Protein AF-A0AAU9L3Z2-F1 (afdb_monomer_lite)

Radius of gyration: 19.89 Å; chains: 1; bounding box: 51×33×56 Å

Foldseek 3Di:
DDPDQPQAAKAWEWEAEQFKIKIFIATPVRDTPDIDMDGLCVVPVVQVDDSQWDDPDPQFIWHQPLSVQVRVQVNVVVVVPDPDPCVRHPYYDYYYAPLWDFAFDPPADLVQLVVDCVVDPDDG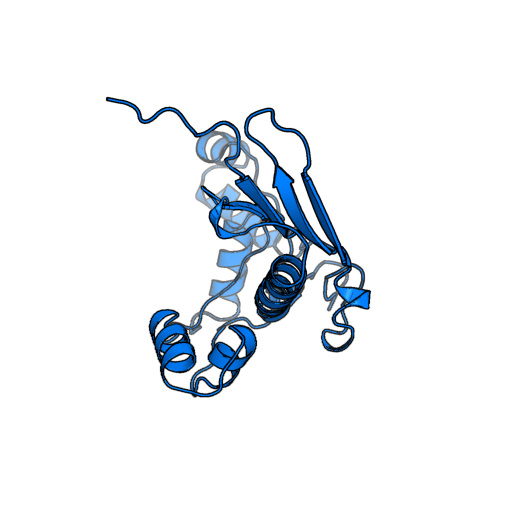SSSSQVPDPDHGGPDRITTHLSHQPLPVLLVVVQVVQVHQVSCCVVPVGGDGCSHNNSSVVVCCVVPVPD

pLDDT: mean 93.11, std 8.59, range [39.16, 98.75]

Organism: NCBI:txid622444

InterPro domains:
  IPR043129 ATPase, nucleotide binding domain [SSF53067] (10-192)

Secondary structure (DSSP, 8-state):
-PPPPPTT-EEEEEEE-SSEEEEEEEETT--EEEEEEEEHHHH-GGG--BTTBEESSSS-EEEEHHHHHHHHHHHHHHHHTSS--GGGEEEEEEEE-SS---EE-TT--HHHHHHHHHHSS--SHHHHHHT-SS-SEEESEEEPTT--TTHHHHHHHHHHHTSHHHHHHHHSS---TT-HHHHHHHHHHH-TT-

Structure (mmCIF, N/CA/C/O backbone):
data_AF-A0AAU9L3Z2-F1
#
_entry.id   AF-A0AAU9L3Z2-F1
#
loop_
_atom_site.group_PDB
_atom_site.id
_atom_site.type_symbol
_atom_site.label_atom_id
_atom_site.label_alt_id
_atom_site.label_comp_id
_atom_site.label_asym_id
_atom_site.label_entity_id
_atom_site.label_seq_id
_atom_site.pdbx_PDB_ins_code
_atom_site.Cartn_x
_atom_site.Cartn_y
_atom_site.Cartn_z
_atom_site.occupancy
_atom_site.B_iso_or_equiv
_atom_site.auth_seq_id
_atom_site.auth_comp_id
_atom_site.auth_asym_id
_atom_site.auth_atom_id
_atom_site.pdbx_PDB_model_num
ATOM 1 N N . MET A 1 1 ? -31.551 -19.613 0.871 1.00 39.16 1 MET A N 1
ATOM 2 C CA . MET A 1 1 ? -32.176 -18.420 1.482 1.00 39.16 1 MET A CA 1
ATOM 3 C C . MET A 1 1 ? -31.103 -17.357 1.643 1.00 39.16 1 MET A C 1
ATOM 5 O O . MET A 1 1 ? -30.156 -17.602 2.378 1.00 39.16 1 MET A O 1
ATOM 9 N N . ALA A 1 2 ? -31.201 -16.230 0.936 1.00 48.00 2 ALA A N 1
ATOM 10 C CA . ALA A 1 2 ? -30.324 -15.089 1.190 1.00 48.00 2 ALA A CA 1
ATOM 11 C C . ALA A 1 2 ? -30.703 -14.492 2.555 1.00 48.00 2 ALA A C 1
ATOM 13 O O . ALA A 1 2 ? -31.866 -14.155 2.772 1.00 48.00 2 ALA A O 1
ATOM 14 N N . ARG A 1 3 ? -29.758 -14.428 3.500 1.00 53.34 3 ARG A N 1
ATOM 15 C CA . ARG A 1 3 ? -29.962 -13.674 4.743 1.00 53.34 3 ARG A CA 1
ATOM 16 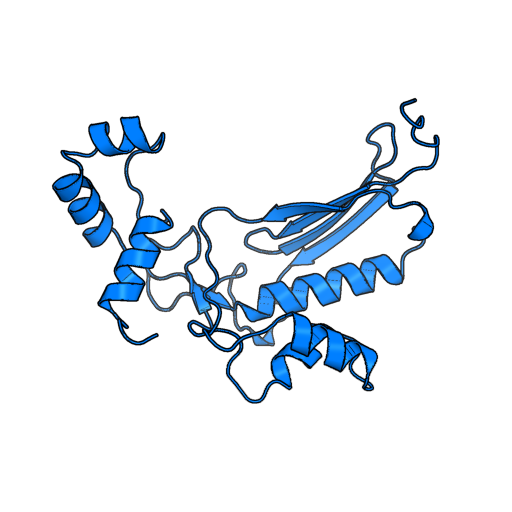C C . ARG A 1 3 ? -30.095 -12.202 4.359 1.00 53.34 3 ARG A C 1
ATOM 18 O O . ARG A 1 3 ? -29.160 -11.647 3.792 1.00 53.34 3 ARG A O 1
ATOM 25 N N . LEU A 1 4 ? -31.247 -11.601 4.651 1.00 63.34 4 LEU A N 1
ATOM 26 C CA . LEU A 1 4 ? -31.422 -10.152 4.577 1.00 63.34 4 LEU A CA 1
ATOM 27 C C . LEU A 1 4 ? -30.384 -9.504 5.502 1.00 63.34 4 LEU A C 1
ATOM 29 O O . LEU A 1 4 ? -30.209 -9.937 6.645 1.00 63.34 4 LEU A O 1
ATOM 33 N N . VAL A 1 5 ? -29.654 -8.522 4.978 1.00 65.62 5 VAL A N 1
ATOM 34 C CA . VAL A 1 5 ? -28.729 -7.711 5.771 1.00 65.62 5 VAL A CA 1
ATOM 35 C C . VAL A 1 5 ? -29.559 -6.982 6.827 1.00 65.62 5 VAL A C 1
ATOM 37 O O . VAL A 1 5 ? -30.601 -6.424 6.504 1.00 65.62 5 VAL A O 1
ATOM 40 N N . GLN A 1 6 ? -29.145 -7.051 8.093 1.00 71.88 6 GLN A N 1
ATOM 41 C CA . GLN A 1 6 ? -29.829 -6.336 9.172 1.00 71.88 6 GLN A CA 1
ATOM 42 C C . GLN A 1 6 ? -29.748 -4.824 8.918 1.00 71.88 6 GLN A C 1
ATOM 44 O O . GLN A 1 6 ? -28.681 -4.345 8.545 1.00 71.88 6 GLN A O 1
ATOM 49 N N . ASP A 1 7 ? -30.820 -4.080 9.199 1.00 78.75 7 ASP A N 1
ATOM 50 C CA . ASP A 1 7 ? -30.910 -2.621 8.977 1.00 78.75 7 ASP A CA 1
ATOM 51 C C . ASP A 1 7 ? -29.822 -1.796 9.695 1.00 78.75 7 ASP A C 1
ATOM 53 O O . ASP A 1 7 ? -29.639 -0.618 9.412 1.00 78.75 7 ASP A O 1
ATOM 57 N N . ASN A 1 8 ? -29.091 -2.392 10.640 1.00 91.25 8 ASN A N 1
ATOM 58 C CA . ASN A 1 8 ? -27.994 -1.757 11.371 1.00 91.25 8 ASN A CA 1
ATOM 59 C C . ASN A 1 8 ? -26.601 -2.285 10.983 1.00 91.25 8 ASN A C 1
ATOM 61 O O . ASN A 1 8 ? -25.642 -2.063 11.727 1.00 91.25 8 ASN A O 1
ATOM 65 N N . ALA A 1 9 ? -26.483 -3.028 9.881 1.00 96.81 9 ALA A N 1
ATOM 66 C CA . ALA A 1 9 ? -25.198 -3.499 9.384 1.00 96.81 9 ALA A CA 1
ATOM 67 C C . ALA A 1 9 ? -24.329 -2.331 8.907 1.00 96.81 9 ALA A C 1
ATOM 69 O O . ALA A 1 9 ? -24.821 -1.379 8.303 1.00 96.81 9 ALA A O 1
ATOM 70 N N . LEU A 1 10 ? -23.027 -2.446 9.161 1.00 98.12 10 LEU A N 1
ATOM 71 C CA . LEU A 1 10 ? -22.024 -1.466 8.770 1.00 98.12 10 LEU A CA 1
ATOM 72 C C . LEU A 1 10 ? -21.009 -2.082 7.805 1.00 98.12 10 LEU A C 1
ATOM 74 O O . LEU A 1 10 ? -20.755 -3.291 7.829 1.00 98.12 10 LEU A O 1
ATOM 78 N N . PHE A 1 11 ? -20.392 -1.239 6.987 1.00 98.19 11 PHE A N 1
ATOM 79 C CA . PHE A 1 11 ? -19.389 -1.631 6.001 1.00 98.19 11 PHE A CA 1
ATOM 80 C C . PHE A 1 11 ? -18.199 -0.682 6.087 1.00 98.19 11 PHE A C 1
ATOM 82 O O . PHE A 1 11 ? -18.380 0.533 6.053 1.00 98.19 11 PHE A O 1
ATOM 89 N N . LEU A 1 12 ? -16.993 -1.236 6.219 1.00 98.75 12 LEU A N 1
ATOM 90 C CA . LEU A 1 12 ? -15.759 -0.458 6.307 1.00 98.75 12 LEU A CA 1
ATOM 91 C C . LEU A 1 12 ? -15.098 -0.368 4.929 1.00 98.75 12 LEU A C 1
ATOM 93 O O . LEU A 1 12 ? -14.748 -1.388 4.334 1.00 98.75 12 LEU A O 1
ATOM 97 N N . GLY A 1 13 ? -14.910 0.857 4.454 1.00 98.50 13 GLY A N 1
ATOM 98 C CA . GLY A 1 13 ? -14.046 1.206 3.336 1.00 98.50 13 GLY A CA 1
ATOM 99 C C . GLY A 1 13 ? -12.718 1.758 3.844 1.00 98.50 13 GLY A C 1
ATOM 100 O O . GLY A 1 13 ? -12.700 2.632 4.707 1.00 98.50 13 GLY A O 1
ATOM 101 N N . LEU A 1 14 ? -11.611 1.258 3.309 1.00 98.62 14 LEU A N 1
ATOM 102 C CA . LEU A 1 14 ? -10.273 1.804 3.530 1.00 98.62 14 LEU A CA 1
ATOM 103 C C . LEU A 1 14 ? -9.768 2.445 2.241 1.00 98.62 14 LEU A C 1
ATOM 105 O O . LEU A 1 14 ? -9.987 1.893 1.168 1.00 98.62 14 LEU A O 1
ATOM 109 N N . ASP A 1 15 ? -9.059 3.561 2.338 1.00 98.31 15 ASP A N 1
ATOM 110 C CA . ASP A 1 15 ? -8.375 4.148 1.187 1.00 98.31 15 ASP A CA 1
ATOM 111 C C . ASP A 1 15 ? -6.923 4.471 1.532 1.00 98.31 15 ASP A C 1
ATOM 113 O O . ASP A 1 15 ? -6.643 5.319 2.383 1.00 98.31 15 ASP A O 1
ATOM 117 N N . CYS A 1 16 ? -5.998 3.764 0.883 1.00 97.75 16 CYS A N 1
ATOM 118 C CA . CYS A 1 16 ? -4.562 3.991 0.993 1.00 97.75 16 CYS A CA 1
ATOM 119 C C . CYS A 1 16 ? -4.084 4.821 -0.203 1.00 97.75 16 CYS A C 1
ATOM 121 O O . CYS A 1 16 ? -3.591 4.299 -1.211 1.00 97.75 16 CYS A O 1
ATOM 123 N N . PHE A 1 17 ? -4.275 6.134 -0.105 1.00 95.12 17 PHE A N 1
ATOM 124 C CA . PHE A 1 17 ? -3.954 7.063 -1.179 1.00 95.12 17 PHE A CA 1
ATOM 125 C C . PHE A 1 17 ? -2.462 7.430 -1.194 1.00 95.12 17 PHE A C 1
ATOM 127 O O . PHE A 1 17 ? -1.660 6.912 -0.423 1.00 95.12 17 PHE A O 1
ATOM 134 N N . THR A 1 18 ? -2.058 8.346 -2.080 1.00 95.31 18 THR A N 1
ATOM 135 C CA . THR A 1 18 ? -0.642 8.754 -2.194 1.00 95.31 18 THR A CA 1
ATOM 136 C C . THR A 1 18 ? -0.125 9.424 -0.917 1.00 95.31 18 THR A C 1
ATOM 138 O O . THR A 1 18 ? 1.023 9.229 -0.543 1.00 95.31 18 THR A O 1
ATOM 141 N N . GLN A 1 19 ? -0.957 10.228 -0.250 1.00 97.69 19 GLN A N 1
ATOM 142 C CA . GLN A 1 19 ? -0.522 11.107 0.844 1.00 97.69 19 GLN A CA 1
ATOM 143 C C . GLN A 1 19 ? -1.170 10.777 2.189 1.00 97.69 19 GLN A C 1
ATOM 145 O O . GLN A 1 19 ? -0.869 11.447 3.176 1.00 97.69 19 GLN A O 1
ATOM 150 N N . SER A 1 20 ? -2.092 9.819 2.232 1.00 98.12 20 SER A N 1
ATOM 151 C CA . SER A 1 20 ? -2.961 9.607 3.385 1.00 98.12 20 SER A CA 1
ATOM 152 C C . SER A 1 20 ? -3.508 8.192 3.453 1.00 98.12 20 SER A C 1
ATOM 154 O O . SER A 1 20 ? -3.633 7.508 2.438 1.00 98.12 20 SER A O 1
ATOM 156 N N . MET A 1 21 ? -3.911 7.810 4.661 1.00 98.62 21 MET A N 1
ATOM 157 C CA . MET A 1 21 ? -4.776 6.664 4.911 1.00 98.62 21 MET A CA 1
ATOM 158 C C . MET A 1 21 ? -6.118 7.173 5.420 1.00 98.62 21 MET A C 1
ATOM 160 O O . MET A 1 21 ? -6.162 8.082 6.254 1.00 98.62 21 MET A O 1
ATOM 164 N N . SER A 1 22 ? -7.207 6.589 4.936 1.00 98.56 22 SER A N 1
ATOM 165 C CA . SER A 1 22 ? -8.560 6.926 5.373 1.00 98.56 22 SER A CA 1
ATOM 166 C C . SER A 1 22 ? -9.381 5.679 5.675 1.00 98.56 22 SER A C 1
ATOM 168 O O . SER A 1 22 ? -9.167 4.616 5.091 1.00 98.56 22 SER A O 1
ATOM 170 N N . ALA A 1 23 ? -10.323 5.823 6.601 1.00 98.62 23 ALA A N 1
ATOM 171 C CA . ALA A 1 23 ? -11.336 4.832 6.920 1.00 98.62 23 ALA A CA 1
ATOM 172 C C . ALA A 1 23 ? -12.713 5.493 6.888 1.00 98.62 23 ALA A C 1
ATOM 174 O O . ALA A 1 23 ? -12.929 6.519 7.533 1.00 98.62 23 ALA A O 1
ATOM 175 N N . LEU A 1 24 ? -13.640 4.870 6.170 1.00 98.19 24 LEU A N 1
ATOM 176 C CA . LEU A 1 24 ? -15.030 5.277 6.051 1.00 98.19 24 LEU A CA 1
ATOM 177 C C . LEU A 1 24 ? -15.915 4.119 6.498 1.00 98.19 24 LEU A C 1
ATOM 179 O O . LEU A 1 24 ? -15.762 3.002 6.011 1.00 98.19 24 LEU A O 1
ATOM 183 N N . VAL A 1 25 ? -16.856 4.370 7.396 1.00 98.56 25 VAL A N 1
ATOM 184 C CA . VAL A 1 25 ? -17.881 3.388 7.751 1.00 98.56 25 VAL A CA 1
ATOM 185 C C . VAL A 1 25 ? -19.212 3.882 7.217 1.00 98.56 25 VAL A C 1
ATOM 187 O O . VAL A 1 25 ? -19.599 5.022 7.481 1.00 98.56 25 VAL A O 1
ATOM 190 N N . VAL A 1 26 ? -19.909 3.019 6.482 1.00 98.06 26 VAL A N 1
ATOM 191 C CA . VAL A 1 26 ? -21.233 3.306 5.921 1.00 98.06 26 VAL A CA 1
ATOM 192 C C . VAL A 1 26 ? -22.276 2.309 6.412 1.00 98.06 26 VAL A C 1
ATOM 194 O O . VAL A 1 26 ? -21.942 1.167 6.734 1.00 98.06 26 VAL A O 1
ATOM 197 N N . ASP A 1 27 ? -23.532 2.740 6.473 1.00 97.00 27 ASP A N 1
ATOM 198 C CA . ASP A 1 27 ? -24.679 1.872 6.749 1.00 97.00 27 ASP A CA 1
ATOM 199 C C . ASP A 1 27 ? -25.227 1.194 5.475 1.00 97.00 27 ASP A C 1
ATOM 201 O O . ASP A 1 27 ? -24.694 1.343 4.371 1.00 97.00 27 ASP A O 1
ATOM 205 N N . THR A 1 28 ? -26.319 0.440 5.610 1.00 95.81 28 THR A N 1
ATOM 206 C CA . THR A 1 28 ? -26.997 -0.242 4.492 1.00 95.81 28 THR A CA 1
ATOM 207 C C . THR A 1 28 ? -27.617 0.697 3.458 1.00 95.81 28 THR A C 1
ATOM 209 O O . THR A 1 28 ? -27.918 0.260 2.349 1.00 95.81 28 THR A O 1
ATOM 212 N N . CYS A 1 29 ? -27.817 1.969 3.804 1.00 94.50 29 CYS A N 1
ATOM 213 C CA . CYS A 1 29 ? -28.320 3.008 2.910 1.00 94.50 29 CYS A CA 1
ATOM 214 C C . CYS A 1 29 ? -27.181 3.761 2.200 1.00 94.50 29 CYS A C 1
ATOM 216 O O . CYS A 1 29 ? -27.454 4.659 1.404 1.00 94.50 29 CYS A O 1
ATOM 218 N N . GLY A 1 30 ? -25.918 3.419 2.486 1.00 94.12 30 GLY A N 1
ATOM 219 C CA . GLY A 1 30 ? -24.740 4.115 1.971 1.00 94.12 30 GLY A CA 1
ATOM 220 C C . GLY A 1 30 ? -24.455 5.444 2.673 1.00 94.12 30 GLY A C 1
ATOM 221 O O . GLY A 1 30 ? -23.674 6.243 2.157 1.00 94.12 30 GLY A O 1
ATOM 222 N N . GLN A 1 31 ? -25.075 5.710 3.828 1.00 96.06 31 GLN A N 1
ATOM 223 C CA . GLN A 1 31 ? -24.798 6.917 4.602 1.00 96.06 31 GLN A CA 1
ATOM 224 C C . GLN A 1 31 ? -23.525 6.738 5.420 1.00 96.06 31 GLN A C 1
ATOM 226 O O . GLN A 1 31 ? -23.322 5.707 6.060 1.00 96.06 31 GLN A O 1
ATOM 231 N N . VAL A 1 32 ? -22.678 7.766 5.421 1.00 97.56 32 VAL A N 1
ATOM 232 C CA . VAL A 1 32 ? -21.453 7.798 6.221 1.00 97.56 32 VAL A CA 1
ATOM 233 C C . VAL A 1 32 ? -21.812 7.939 7.695 1.00 97.56 32 VAL A C 1
ATOM 235 O O . VAL A 1 32 ? -22.394 8.942 8.104 1.00 97.56 32 VAL A O 1
ATOM 238 N N . VAL A 1 33 ? -21.433 6.945 8.496 1.00 97.12 33 VAL A N 1
ATOM 239 C CA . VAL A 1 33 ? -21.617 6.957 9.957 1.00 97.12 33 VAL A CA 1
ATOM 240 C C . VAL A 1 33 ? -20.338 7.335 10.700 1.00 97.12 33 VAL A C 1
ATOM 242 O O . VAL A 1 33 ? -20.393 7.769 11.849 1.00 97.12 33 VAL A O 1
ATOM 245 N N . TYR A 1 34 ? -19.183 7.159 10.058 1.00 98.38 34 TYR A N 1
ATOM 246 C CA . TYR A 1 34 ? -17.882 7.516 10.606 1.00 98.38 34 TYR A CA 1
ATOM 247 C C . TYR A 1 34 ? -16.871 7.727 9.484 1.00 98.38 34 TYR A C 1
ATOM 249 O O . TYR A 1 34 ? -16.862 6.984 8.504 1.00 98.38 34 TYR A O 1
ATOM 257 N N . GLU A 1 35 ? -15.985 8.697 9.672 1.00 98.06 35 GLU A N 1
ATOM 258 C CA . GLU A 1 35 ? -14.851 8.957 8.797 1.00 98.06 35 GLU A CA 1
ATOM 259 C C . GLU A 1 35 ? -13.628 9.314 9.645 1.00 98.06 35 GLU A C 1
ATOM 261 O O . GLU A 1 35 ? -13.726 10.024 10.650 1.00 98.06 35 GLU A O 1
ATOM 266 N N . SER A 1 36 ? -12.462 8.830 9.233 1.00 98.31 36 SER A N 1
ATOM 267 C CA . SER A 1 36 ? -11.179 9.274 9.761 1.00 98.31 36 SER A CA 1
ATOM 268 C C . SER A 1 36 ? -10.129 9.271 8.664 1.00 98.31 36 SER A C 1
ATOM 270 O O . SER A 1 36 ? -10.139 8.412 7.783 1.00 98.31 36 SER A O 1
ATOM 272 N N . SER A 1 37 ? -9.209 10.227 8.725 1.00 98.44 37 SER A N 1
ATOM 273 C CA . SER A 1 37 ? -8.103 10.345 7.785 1.00 98.44 37 SER A CA 1
ATOM 274 C C . SER A 1 37 ? -6.909 11.014 8.451 1.00 98.44 37 SER A C 1
ATOM 276 O O . SER A 1 37 ? -7.069 11.847 9.347 1.00 98.44 37 SER A O 1
ATOM 278 N N . PHE A 1 38 ? -5.707 10.660 8.010 1.00 98.75 38 PHE A N 1
ATOM 279 C CA . PHE A 1 38 ? -4.488 11.381 8.357 1.00 98.75 38 PHE A CA 1
ATOM 280 C C . PHE A 1 38 ? -3.508 11.384 7.187 1.00 98.75 38 PHE A C 1
ATOM 282 O O . PHE A 1 38 ? -3.471 10.456 6.374 1.00 98.75 38 PHE A O 1
ATOM 289 N N . ARG A 1 39 ? -2.676 12.427 7.130 1.00 98.56 39 ARG A N 1
ATOM 290 C CA . ARG A 1 39 ? -1.598 12.553 6.147 1.00 98.56 39 ARG A CA 1
ATOM 291 C C . ARG A 1 39 ? -0.351 11.815 6.624 1.00 98.56 39 ARG A C 1
ATOM 293 O O . ARG A 1 39 ? 0.005 11.903 7.798 1.00 98.56 39 ARG A O 1
ATOM 300 N N . PHE A 1 40 ? 0.328 11.114 5.720 1.00 98.50 40 PHE A N 1
ATOM 301 C CA . PHE A 1 40 ? 1.514 10.319 6.048 1.00 98.50 40 PHE A CA 1
ATOM 302 C C . PHE A 1 40 ? 2.651 11.167 6.611 1.00 98.50 40 PHE A C 1
ATOM 304 O O . PHE A 1 40 ? 3.169 10.834 7.669 1.00 98.50 40 PHE A O 1
ATOM 311 N N . ASP A 1 41 ? 2.980 12.288 5.965 1.00 98.50 41 ASP A N 1
ATOM 312 C CA . ASP A 1 41 ? 4.102 13.141 6.384 1.00 98.50 41 ASP A CA 1
ATOM 313 C C . ASP A 1 41 ? 3.910 13.715 7.800 1.00 98.50 41 ASP A C 1
ATOM 315 O O . ASP A 1 41 ? 4.867 13.881 8.551 1.00 98.50 41 ASP A O 1
ATOM 319 N N . GLU A 1 42 ? 2.662 14.011 8.174 1.00 98.38 42 GLU A N 1
ATOM 320 C CA . GLU A 1 42 ? 2.313 14.534 9.499 1.00 98.38 42 GLU A CA 1
ATOM 321 C C . GLU A 1 42 ? 2.292 13.424 10.548 1.00 98.38 42 GLU A C 1
ATOM 323 O O . GLU A 1 42 ? 2.729 13.617 11.683 1.00 98.38 42 GLU A O 1
ATOM 328 N N . ARG A 1 43 ? 1.760 12.254 10.177 1.00 98.31 43 ARG A N 1
ATOM 329 C CA . ARG A 1 43 ? 1.572 11.137 11.101 1.00 98.31 43 ARG A CA 1
ATOM 330 C C . ARG A 1 43 ? 2.860 10.362 11.359 1.00 98.31 43 ARG A C 1
ATOM 332 O O . ARG A 1 43 ? 3.057 9.887 12.475 1.00 98.31 43 ARG A O 1
ATOM 339 N N . PHE A 1 44 ? 3.705 10.230 10.344 1.00 98.44 44 PHE A N 1
ATOM 340 C CA . PHE A 1 44 ? 4.904 9.401 10.355 1.00 98.44 44 PHE A CA 1
ATOM 341 C C . PHE A 1 44 ? 6.124 10.170 9.821 1.00 98.44 44 PHE A C 1
ATOM 343 O O . PHE A 1 44 ? 6.730 9.771 8.820 1.00 98.44 44 PHE A O 1
ATOM 350 N N . PRO A 1 45 ? 6.531 11.269 10.488 1.00 98.19 45 PRO A N 1
ATOM 351 C CA . PRO A 1 45 ? 7.652 12.089 10.030 1.00 98.19 45 PRO A CA 1
ATOM 352 C C . PRO A 1 45 ? 8.972 11.303 9.950 1.00 98.19 45 PRO A C 1
ATOM 354 O O . PRO A 1 45 ? 9.865 11.677 9.195 1.00 98.19 45 PRO A O 1
ATOM 357 N N . HIS A 1 46 ? 9.098 10.182 10.674 1.00 97.94 46 HIS A N 1
ATOM 358 C CA . HIS A 1 46 ? 10.281 9.315 10.652 1.00 97.94 46 HIS A CA 1
ATOM 359 C C . HIS A 1 46 ? 10.540 8.627 9.309 1.00 97.94 46 HIS A C 1
ATOM 361 O O . HIS A 1 46 ? 11.672 8.210 9.069 1.00 97.94 46 HIS A O 1
ATOM 367 N N . TYR A 1 47 ? 9.544 8.521 8.423 1.00 98.00 47 TYR A N 1
ATOM 368 C CA . TYR A 1 47 ? 9.767 8.013 7.066 1.00 98.00 47 TYR A CA 1
ATOM 369 C C . TYR A 1 47 ? 10.424 9.038 6.134 1.00 98.00 47 TYR A C 1
ATOM 371 O O . TYR A 1 47 ? 10.855 8.656 5.050 1.00 98.00 47 TYR A O 1
ATOM 379 N N . ASN A 1 48 ? 10.542 10.310 6.540 1.00 97.56 48 ASN A N 1
ATOM 380 C CA . ASN A 1 48 ? 11.144 11.391 5.748 1.00 97.56 48 ASN A CA 1
ATOM 381 C C . ASN A 1 48 ? 10.526 11.556 4.344 1.00 97.56 48 ASN A C 1
ATOM 383 O O . ASN A 1 48 ? 11.209 11.933 3.389 1.00 97.56 48 ASN A O 1
ATOM 387 N N . THR A 1 49 ? 9.233 11.262 4.203 1.00 98.06 49 THR A N 1
ATOM 388 C CA . THR A 1 49 ? 8.504 11.447 2.948 1.00 98.06 49 THR A CA 1
ATOM 389 C C . THR A 1 49 ? 8.145 12.910 2.714 1.00 98.06 49 THR A C 1
ATOM 391 O O . THR A 1 49 ? 8.007 13.706 3.643 1.00 98.06 49 THR A O 1
ATOM 394 N N . LYS A 1 50 ? 7.956 13.261 1.439 1.00 97.38 50 LYS A N 1
ATOM 395 C CA . LYS A 1 50 ? 7.320 14.509 1.017 1.00 97.38 50 LYS A CA 1
ATOM 396 C C . LYS A 1 50 ? 6.142 14.177 0.115 1.00 97.38 50 LYS A C 1
ATOM 398 O O . LYS A 1 50 ? 6.319 13.612 -0.964 1.00 97.38 50 LYS A O 1
ATOM 403 N N . ASN A 1 51 ? 4.950 14.567 0.542 1.00 96.69 51 ASN A N 1
ATOM 404 C CA . ASN A 1 51 ? 3.678 14.142 -0.024 1.00 96.69 51 ASN A CA 1
ATOM 405 C C . ASN A 1 51 ? 3.585 12.608 -0.122 1.00 96.69 51 ASN A C 1
ATOM 407 O O . ASN A 1 51 ? 3.202 12.083 -1.166 1.00 96.69 51 ASN A O 1
ATOM 411 N N . GLY A 1 52 ? 3.974 11.899 0.945 1.00 96.69 52 GLY A N 1
ATOM 412 C CA . GLY A 1 52 ? 3.859 10.440 1.049 1.00 96.69 52 GLY A CA 1
ATOM 413 C C . GLY A 1 52 ? 4.837 9.624 0.197 1.00 96.69 52 GLY A C 1
ATOM 414 O O . GLY A 1 52 ? 4.683 8.410 0.099 1.00 96.69 52 GLY A O 1
ATOM 415 N N . ALA A 1 53 ? 5.848 10.254 -0.408 1.00 97.62 53 ALA A N 1
ATOM 416 C CA . ALA A 1 53 ? 6.856 9.560 -1.203 1.00 97.62 53 ALA A CA 1
ATOM 417 C C . ALA A 1 53 ? 8.286 10.039 -0.912 1.00 97.62 53 ALA A C 1
ATOM 419 O O . ALA A 1 53 ? 8.518 11.177 -0.493 1.00 97.62 53 ALA A O 1
ATOM 420 N N . LEU A 1 54 ? 9.241 9.154 -1.177 1.00 97.75 54 LEU A N 1
ATOM 421 C CA . LEU A 1 54 ? 10.671 9.419 -1.257 1.00 97.75 54 LEU A CA 1
ATOM 422 C C . LEU A 1 54 ? 11.042 9.733 -2.708 1.00 97.75 54 LEU A C 1
ATOM 424 O O . LEU A 1 54 ? 10.559 9.077 -3.627 1.00 97.75 54 LEU A O 1
ATOM 428 N N . ARG A 1 55 ? 11.912 10.722 -2.916 1.00 95.56 55 ARG A N 1
ATOM 429 C CA . ARG A 1 55 ? 12.420 11.098 -4.243 1.00 95.56 55 ARG A CA 1
ATOM 430 C C . ARG A 1 55 ? 13.942 11.102 -4.200 1.00 95.56 55 ARG A C 1
ATOM 432 O O . ARG A 1 55 ? 14.524 12.016 -3.618 1.00 95.56 55 ARG A O 1
ATOM 439 N N . SER A 1 56 ? 14.561 10.061 -4.750 1.00 89.94 56 SER A N 1
ATOM 440 C CA . SER A 1 56 ? 16.024 9.947 -4.879 1.00 89.94 56 SER A CA 1
ATOM 441 C C . SER A 1 56 ? 16.547 10.761 -6.062 1.00 89.94 56 SER A C 1
ATOM 443 O O . SER A 1 56 ? 17.625 11.348 -5.982 1.00 89.94 56 SER A O 1
ATOM 445 N N . ALA A 1 57 ? 15.757 10.834 -7.132 1.00 89.75 57 ALA A N 1
ATOM 446 C CA . ALA A 1 57 ? 16.024 11.601 -8.339 1.00 89.75 57 ALA A CA 1
ATOM 447 C C . ALA A 1 57 ? 14.723 12.221 -8.875 1.00 89.75 57 ALA A C 1
ATOM 449 O O . ALA A 1 57 ? 13.646 12.049 -8.304 1.00 89.75 57 ALA A O 1
ATOM 450 N N . GLU A 1 58 ? 14.812 12.963 -9.980 1.00 88.12 58 GLU A N 1
ATOM 451 C CA . GLU A 1 58 ? 13.645 13.600 -10.606 1.00 88.12 58 GLU A CA 1
ATOM 452 C C . GLU A 1 58 ? 12.614 12.573 -11.107 1.00 88.12 58 GLU A C 1
ATOM 454 O O . GLU A 1 58 ? 11.410 12.779 -10.956 1.00 88.12 58 GLU A O 1
ATOM 459 N N . ASN A 1 59 ? 13.089 11.451 -11.651 1.00 92.69 59 ASN A N 1
ATOM 460 C CA . ASN A 1 59 ? 12.282 10.384 -12.242 1.00 92.69 59 ASN A CA 1
ATOM 461 C C . ASN A 1 59 ? 12.112 9.147 -11.345 1.00 92.69 59 ASN A C 1
ATOM 463 O O . ASN A 1 59 ? 11.377 8.242 -11.733 1.00 92.69 59 ASN A O 1
ATOM 467 N N . GLU A 1 60 ? 12.762 9.108 -10.181 1.00 94.50 60 GLU A N 1
ATOM 468 C CA . GLU A 1 60 ? 12.707 7.979 -9.251 1.00 94.50 60 GLU A CA 1
ATOM 469 C C . GLU A 1 60 ? 11.909 8.337 -8.004 1.00 94.50 60 GLU A C 1
ATOM 471 O O . GLU A 1 60 ? 12.287 9.224 -7.225 1.00 94.50 60 GLU A O 1
ATOM 476 N N . VAL A 1 61 ? 10.790 7.642 -7.819 1.00 96.75 61 VAL A N 1
ATOM 477 C CA . VAL A 1 61 ? 9.851 7.919 -6.736 1.00 96.75 61 VAL A CA 1
ATOM 478 C C . VAL A 1 61 ? 9.464 6.617 -6.061 1.00 96.75 61 VAL A C 1
ATOM 480 O O . VAL A 1 61 ? 8.846 5.748 -6.668 1.00 96.75 61 VAL A O 1
ATOM 483 N N . ALA A 1 62 ? 9.780 6.506 -4.775 1.00 97.00 62 ALA A N 1
ATOM 484 C CA . ALA A 1 62 ? 9.547 5.300 -3.995 1.00 97.00 62 ALA A CA 1
ATOM 485 C C . ALA A 1 62 ? 8.684 5.577 -2.760 1.00 97.00 62 ALA A C 1
ATOM 487 O O . ALA A 1 62 ? 8.552 6.715 -2.306 1.00 97.00 62 ALA A O 1
ATOM 488 N N . ILE A 1 63 ? 8.101 4.528 -2.194 1.00 97.31 63 ILE A N 1
ATOM 489 C CA . ILE A 1 63 ? 7.262 4.580 -1.000 1.00 97.31 63 ILE A CA 1
ATOM 490 C C . ILE A 1 63 ? 7.789 3.552 0.000 1.00 97.31 63 ILE A C 1
ATOM 492 O O . ILE A 1 63 ? 7.953 2.386 -0.367 1.00 97.31 63 ILE A O 1
ATOM 496 N N . PRO A 1 64 ? 8.045 3.936 1.262 1.00 98.00 64 PRO A N 1
ATOM 497 C CA . PRO A 1 64 ? 8.438 2.976 2.286 1.00 98.00 64 PRO A CA 1
ATOM 498 C C . PRO A 1 64 ? 7.339 1.931 2.506 1.00 98.00 64 PRO A C 1
ATOM 500 O O . PRO A 1 64 ? 6.244 2.260 2.960 1.00 98.00 64 PRO A O 1
ATOM 503 N N . SER A 1 65 ? 7.629 0.656 2.242 1.00 97.56 65 SER A N 1
ATOM 504 C CA . SER A 1 65 ? 6.647 -0.436 2.333 1.00 97.56 65 SER A CA 1
ATOM 505 C C . SER A 1 65 ? 6.076 -0.584 3.749 1.00 97.56 65 SER A C 1
ATOM 507 O O . SER A 1 65 ? 4.886 -0.843 3.933 1.00 97.56 65 SER A O 1
ATOM 509 N N . PHE A 1 66 ? 6.900 -0.340 4.774 1.00 97.88 66 PHE A N 1
ATOM 510 C CA . PHE A 1 66 ? 6.451 -0.343 6.168 1.00 97.88 66 PHE A CA 1
ATOM 511 C C . PHE A 1 66 ? 5.489 0.799 6.514 1.00 97.88 66 PHE A C 1
ATOM 513 O O . PHE A 1 66 ? 4.684 0.629 7.428 1.00 97.88 66 PHE A O 1
ATOM 520 N N . MET A 1 67 ? 5.504 1.916 5.779 1.00 98.25 67 MET A N 1
ATOM 521 C CA . MET A 1 67 ? 4.560 3.013 6.010 1.00 98.25 67 MET A CA 1
ATOM 522 C C . MET A 1 67 ? 3.123 2.571 5.731 1.00 98.25 67 MET A C 1
ATOM 524 O O . MET A 1 67 ? 2.219 2.962 6.464 1.00 98.25 67 MET A O 1
ATOM 528 N N . PHE A 1 68 ? 2.904 1.698 4.739 1.00 97.50 68 PHE A N 1
ATOM 529 C CA . PHE A 1 68 ? 1.585 1.112 4.492 1.00 97.50 68 PHE A CA 1
ATOM 530 C C . PHE A 1 68 ? 1.103 0.271 5.676 1.00 97.50 68 PHE A C 1
ATOM 532 O O . PHE A 1 68 ? -0.018 0.472 6.144 1.00 97.50 68 PHE A O 1
ATOM 539 N N . VAL A 1 69 ? 1.961 -0.606 6.208 1.00 97.25 69 VAL A N 1
ATOM 540 C CA . VAL A 1 69 ? 1.637 -1.441 7.377 1.00 97.25 69 VAL A CA 1
ATOM 541 C C . VAL A 1 69 ? 1.329 -0.569 8.596 1.00 97.25 69 VAL A C 1
ATOM 543 O O . VAL A 1 69 ? 0.278 -0.720 9.215 1.00 97.25 69 VAL A O 1
ATOM 546 N N . GLU A 1 70 ? 2.204 0.392 8.899 1.00 98.06 70 GLU A N 1
ATOM 547 C CA . GLU A 1 70 ? 2.044 1.286 10.048 1.00 98.06 70 GLU A CA 1
ATOM 548 C C . GLU A 1 70 ? 0.797 2.176 9.912 1.00 98.06 70 GLU A C 1
ATOM 550 O O . GLU A 1 70 ? 0.097 2.432 10.893 1.00 98.06 70 GLU A O 1
ATOM 555 N N . SER A 1 71 ? 0.455 2.598 8.688 1.00 98.25 71 SER A N 1
ATOM 556 C CA . SER A 1 71 ? -0.778 3.343 8.421 1.00 98.25 71 SER A CA 1
ATOM 557 C C . SER A 1 71 ? -2.042 2.524 8.668 1.00 98.25 71 SER A C 1
ATOM 559 O O . SER A 1 71 ? -3.010 3.055 9.219 1.00 98.25 71 SER A O 1
ATOM 561 N N . LEU A 1 72 ? -2.026 1.235 8.315 1.00 97.56 72 LEU A N 1
ATOM 562 C CA . LEU A 1 72 ? -3.144 0.333 8.557 1.00 97.56 72 LEU A CA 1
ATOM 563 C C . LEU A 1 72 ? -3.335 0.088 10.059 1.00 97.56 72 LEU A C 1
ATOM 565 O O . LEU A 1 72 ? -4.453 0.225 10.553 1.00 97.56 72 LEU A O 1
ATOM 569 N N . ASP A 1 73 ? -2.253 -0.184 10.796 1.00 97.19 73 ASP A N 1
ATOM 570 C CA . ASP A 1 73 ? -2.299 -0.301 12.260 1.00 97.19 73 ASP A CA 1
ATOM 571 C C . ASP A 1 73 ? -2.857 0.982 12.900 1.00 97.19 73 ASP A C 1
ATOM 573 O O . ASP A 1 73 ? -3.745 0.936 13.756 1.00 97.19 73 ASP A O 1
ATOM 577 N N . ALA A 1 74 ? -2.384 2.151 12.452 1.00 98.25 74 ALA A N 1
ATOM 578 C CA . ALA A 1 74 ? -2.807 3.434 12.998 1.00 98.25 74 ALA A CA 1
ATOM 579 C C . ALA A 1 74 ? -4.292 3.732 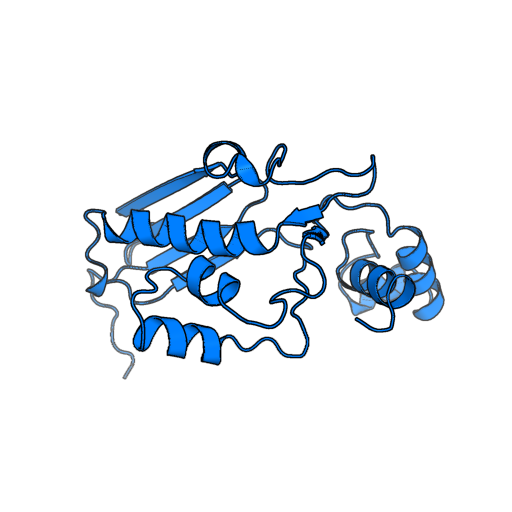12.744 1.00 98.25 74 ALA A C 1
ATOM 581 O O . ALA A 1 74 ? -4.993 4.117 13.683 1.00 98.25 74 ALA A O 1
ATOM 582 N N . ILE A 1 75 ? -4.789 3.558 11.512 1.00 98.50 75 ILE A N 1
ATOM 583 C CA . ILE A 1 75 ? -6.194 3.860 11.196 1.00 98.50 75 ILE A CA 1
ATOM 584 C C . ILE A 1 75 ? -7.146 2.870 11.877 1.00 98.50 75 ILE A C 1
ATOM 586 O O . ILE A 1 75 ? -8.189 3.279 12.388 1.00 98.50 75 ILE A O 1
ATOM 590 N N . MET A 1 76 ? -6.757 1.592 11.982 1.00 97.19 76 MET A N 1
ATOM 591 C CA . MET A 1 76 ? -7.523 0.584 12.720 1.00 97.19 76 MET A CA 1
ATOM 592 C C . MET A 1 76 ? -7.554 0.898 14.216 1.00 97.19 76 MET A C 1
ATOM 594 O O . MET A 1 76 ? -8.608 0.804 14.843 1.00 97.19 76 MET A O 1
ATOM 598 N N . GLY A 1 77 ? -6.434 1.348 14.788 1.00 96.75 77 GLY A N 1
ATOM 599 C CA . GLY A 1 77 ? -6.372 1.792 16.180 1.00 96.75 77 GLY A CA 1
ATOM 600 C C . GLY A 1 77 ? -7.231 3.028 16.466 1.00 96.75 77 GLY A C 1
ATOM 601 O O . GLY A 1 77 ? -7.791 3.145 17.557 1.00 96.75 77 GLY A O 1
ATOM 602 N N . VAL A 1 78 ? -7.362 3.944 15.500 1.00 98.06 78 VAL A N 1
ATOM 603 C CA . VAL A 1 78 ? -8.270 5.099 15.592 1.00 98.06 78 VAL A CA 1
ATOM 604 C C . VAL A 1 78 ? -9.731 4.647 15.519 1.00 98.06 78 VAL A C 1
ATOM 606 O O . VAL A 1 78 ? -10.525 5.028 16.381 1.00 98.06 78 VAL A O 1
ATOM 609 N N . LEU A 1 79 ? -10.071 3.770 14.569 1.00 97.75 79 LEU A N 1
ATOM 610 C CA . LEU A 1 79 ? -11.415 3.205 14.431 1.00 97.75 79 LEU A CA 1
ATOM 611 C C . LEU A 1 79 ? -11.837 2.411 15.681 1.00 97.75 79 LEU A C 1
ATOM 613 O O . LEU A 1 79 ? -12.957 2.577 16.161 1.00 97.75 79 LEU A O 1
ATOM 617 N N . ALA A 1 80 ? -10.940 1.610 16.261 1.00 96.56 80 ALA A N 1
ATOM 618 C CA . ALA A 1 80 ? -11.206 0.821 17.468 1.00 96.56 80 ALA A CA 1
ATOM 619 C C . ALA A 1 80 ? -11.490 1.662 18.721 1.00 96.56 80 ALA A C 1
ATOM 621 O O . ALA A 1 80 ? -12.125 1.178 19.655 1.00 96.56 80 ALA A O 1
ATOM 622 N N . LYS A 1 81 ? -11.036 2.920 18.745 1.00 97.38 81 LYS A N 1
ATOM 623 C CA . LYS A 1 81 ? -11.299 3.883 19.827 1.00 97.38 81 LYS A CA 1
ATOM 624 C C . LYS A 1 81 ? -12.486 4.803 19.531 1.00 97.38 81 LYS A C 1
ATOM 626 O O . LYS A 1 81 ? -12.783 5.687 20.333 1.00 97.38 81 LYS A O 1
ATOM 631 N N . SER A 1 82 ? -13.127 4.642 18.375 1.00 97.19 82 SER A N 1
ATOM 632 C CA . SER A 1 82 ? -14.286 5.440 17.980 1.00 97.19 82 SER A CA 1
ATOM 633 C C . SER A 1 82 ? -15.569 4.967 18.674 1.00 97.19 82 SER A C 1
ATOM 635 O O . SER A 1 82 ? -15.590 3.968 19.389 1.00 97.19 82 SER A O 1
ATOM 637 N N . SER A 1 83 ? -16.669 5.681 18.435 1.00 95.81 83 SER A N 1
ATOM 638 C CA . SER A 1 83 ? -18.009 5.282 18.875 1.00 95.81 83 SER A CA 1
ATOM 639 C C . SER A 1 83 ? -18.652 4.195 18.000 1.00 95.81 83 SER A C 1
ATOM 641 O O . SER A 1 83 ? -19.776 3.779 18.286 1.00 95.81 83 SER A O 1
ATOM 643 N N . VAL A 1 84 ? -17.987 3.746 16.927 1.00 97.31 84 VAL A N 1
ATOM 644 C CA . VAL A 1 84 ? -18.526 2.730 16.017 1.00 97.31 84 VAL A CA 1
ATOM 645 C C . VAL A 1 84 ? -18.565 1.371 16.713 1.00 97.31 84 VAL A C 1
ATOM 647 O O . VAL A 1 84 ? -17.549 0.849 17.164 1.00 97.31 84 VAL A O 1
ATOM 650 N N . ASP A 1 85 ? -19.742 0.750 16.735 1.00 96.69 85 ASP A N 1
ATOM 651 C CA . ASP A 1 85 ? -19.901 -0.638 17.168 1.00 96.69 85 ASP A CA 1
ATOM 652 C C . ASP A 1 85 ? -19.345 -1.591 16.098 1.00 96.69 85 ASP A C 1
ATOM 654 O O . ASP A 1 85 ? -20.028 -1.960 15.138 1.00 96.69 85 ASP A O 1
ATOM 658 N N . LEU A 1 86 ? -18.082 -1.990 16.269 1.00 96.81 86 LEU A N 1
ATOM 659 C CA . LEU A 1 86 ? -17.364 -2.826 15.304 1.00 96.81 86 LEU A CA 1
ATOM 660 C C . LEU A 1 86 ? -18.007 -4.206 15.089 1.00 96.81 86 LEU A C 1
ATOM 662 O O . LEU A 1 86 ? -17.803 -4.807 14.036 1.00 96.81 86 LEU A O 1
ATOM 666 N N . THR A 1 87 ? -18.837 -4.700 16.018 1.00 96.75 87 THR A N 1
ATOM 667 C CA . THR A 1 87 ? -19.546 -5.989 15.857 1.00 96.75 87 THR A CA 1
ATOM 668 C C . THR A 1 87 ? -20.593 -5.957 14.732 1.00 96.75 87 THR A C 1
ATOM 670 O O . THR A 1 87 ? -21.046 -6.995 14.222 1.00 96.75 87 THR A O 1
ATOM 673 N N . LYS A 1 88 ? -20.970 -4.747 14.301 1.00 97.06 88 LYS A N 1
ATOM 674 C CA . LYS A 1 88 ? -21.893 -4.512 13.190 1.00 97.06 88 LYS A CA 1
ATOM 675 C C . LYS A 1 88 ? -21.208 -4.458 11.832 1.00 97.06 88 LYS A C 1
ATOM 677 O O . LYS A 1 88 ? -21.921 -4.570 10.837 1.00 97.06 88 LYS A O 1
ATOM 682 N N . ILE A 1 89 ? -19.877 -4.354 11.764 1.00 97.81 89 ILE A N 1
ATOM 683 C CA . ILE A 1 89 ? -19.144 -4.382 10.492 1.00 97.81 89 ILE A CA 1
ATOM 684 C C . ILE A 1 89 ? -19.286 -5.775 9.867 1.00 97.81 89 ILE A C 1
ATOM 686 O O . ILE A 1 89 ? -18.866 -6.775 10.449 1.00 97.81 89 ILE A O 1
ATOM 690 N N . LYS A 1 90 ? -19.920 -5.856 8.691 1.00 97.69 90 LYS A N 1
ATOM 691 C CA . LYS A 1 90 ? -20.183 -7.124 7.983 1.00 97.69 90 LYS A CA 1
ATOM 692 C C . LYS A 1 90 ? -19.205 -7.404 6.853 1.00 97.69 90 LYS A C 1
ATOM 694 O O . LYS A 1 90 ? -19.016 -8.566 6.505 1.00 97.69 90 LYS A O 1
ATOM 699 N N . SER A 1 91 ? -18.565 -6.374 6.311 1.00 97.25 91 SER A N 1
ATOM 700 C CA . SER A 1 91 ? -17.450 -6.539 5.385 1.00 97.25 91 SER A CA 1
ATOM 701 C C . SER A 1 91 ? -16.486 -5.365 5.456 1.00 97.25 91 SER A C 1
ATOM 703 O O . SER A 1 91 ? -16.846 -4.259 5.867 1.00 97.25 91 SER A O 1
ATOM 705 N N . ILE A 1 92 ? -15.266 -5.635 5.005 1.00 98.25 92 ILE A N 1
ATOM 706 C CA . ILE A 1 92 ? -14.200 -4.659 4.832 1.00 98.25 92 ILE A CA 1
ATOM 707 C C . ILE A 1 92 ? -13.778 -4.730 3.367 1.00 98.25 92 ILE A C 1
ATOM 709 O O . ILE A 1 92 ? -13.589 -5.823 2.832 1.00 98.25 92 ILE A O 1
ATOM 713 N N . SER A 1 93 ? -13.656 -3.579 2.724 1.00 98.06 93 SER A N 1
ATOM 714 C CA . SER A 1 93 ? -13.064 -3.436 1.397 1.00 98.06 93 SER A CA 1
ATOM 715 C C . SER A 1 93 ? -12.204 -2.179 1.381 1.00 98.06 93 SER A C 1
ATOM 717 O O . SER A 1 93 ? -12.218 -1.394 2.330 1.00 98.06 93 SER A O 1
ATOM 719 N N . GLY A 1 94 ? -11.459 -1.961 0.309 1.00 96.75 94 GLY A N 1
ATOM 720 C CA . GLY A 1 94 ? -10.736 -0.717 0.159 1.00 96.75 94 GLY A CA 1
ATOM 721 C C . GLY A 1 94 ? -10.175 -0.482 -1.226 1.00 96.75 94 GLY A C 1
ATOM 722 O O . GLY A 1 94 ? -10.219 -1.350 -2.100 1.00 96.75 94 GLY A O 1
ATOM 723 N N . SER A 1 95 ? -9.639 0.716 -1.385 1.00 97.25 95 SER A N 1
ATOM 724 C CA . SER A 1 95 ? -8.816 1.143 -2.501 1.00 97.25 95 SER A CA 1
ATOM 725 C C . SER A 1 95 ? -7.400 1.432 -2.023 1.00 97.25 95 SER A C 1
ATOM 727 O O . SER A 1 95 ? -7.127 1.668 -0.844 1.00 97.25 95 SER A O 1
ATOM 729 N N . ALA A 1 96 ? -6.477 1.395 -2.969 1.00 95.88 96 ALA A N 1
ATOM 730 C CA . ALA A 1 96 ? -5.132 1.888 -2.783 1.00 95.88 96 ALA A CA 1
ATOM 731 C C . ALA A 1 96 ? -4.698 2.588 -4.066 1.00 95.88 96 ALA A C 1
ATOM 733 O O . ALA A 1 96 ? -5.261 2.350 -5.141 1.00 95.88 96 ALA A O 1
ATOM 734 N N . GLN A 1 97 ? -3.678 3.431 -3.956 1.00 93.25 97 GLN A N 1
ATOM 735 C CA . GLN A 1 97 ? -2.991 3.979 -5.116 1.00 93.25 97 GLN A CA 1
ATOM 736 C C . GLN A 1 97 ? -2.619 2.860 -6.104 1.00 93.25 97 GLN A C 1
ATOM 738 O O . GLN A 1 97 ? -2.027 1.843 -5.739 1.00 93.25 97 GLN A O 1
ATOM 743 N N . GLN A 1 98 ? -3.006 3.042 -7.364 1.00 92.94 98 GLN A N 1
ATOM 744 C CA . GLN A 1 98 ? -2.674 2.104 -8.433 1.00 92.94 98 GLN A CA 1
ATOM 745 C C . GLN A 1 98 ? -1.174 2.161 -8.723 1.00 92.94 98 GLN A C 1
ATOM 747 O O . GLN A 1 98 ? -0.523 3.124 -8.345 1.00 92.94 98 GLN A O 1
ATOM 752 N N . HIS A 1 99 ? -0.637 1.163 -9.426 1.00 92.31 99 HIS A N 1
ATOM 753 C CA . HIS A 1 99 ? 0.732 1.156 -9.969 1.00 92.31 99 HIS A CA 1
ATOM 754 C C . HIS A 1 99 ? 1.896 1.130 -8.965 1.00 92.31 99 HIS A C 1
ATOM 756 O O . HIS A 1 99 ? 2.970 0.653 -9.316 1.00 92.31 99 HIS A O 1
ATOM 762 N N . SER A 1 100 ? 1.683 1.504 -7.707 1.00 93.69 100 SER A N 1
ATOM 763 C CA . SER A 1 100 ? 2.652 1.251 -6.643 1.00 93.69 100 SER A CA 1
ATOM 764 C C . SER A 1 100 ? 2.738 -0.250 -6.338 1.00 93.69 100 SER A C 1
ATOM 766 O O . SER A 1 100 ? 1.728 -0.960 -6.370 1.00 93.69 100 SER A O 1
ATOM 768 N N . SER A 1 101 ? 3.938 -0.751 -6.046 1.00 94.62 101 SER A N 1
ATOM 769 C CA . SER A 1 101 ? 4.164 -2.180 -5.784 1.00 94.62 101 SER A CA 1
ATOM 770 C C . SER A 1 101 ? 5.025 -2.419 -4.545 1.00 94.62 101 SER A C 1
ATOM 772 O O . SER A 1 101 ? 5.816 -1.573 -4.139 1.00 94.62 101 SER A O 1
ATOM 774 N N . VAL A 1 102 ? 4.834 -3.582 -3.920 1.00 95.81 102 VAL A N 1
ATOM 775 C CA . VAL A 1 102 ? 5.544 -4.025 -2.714 1.00 95.81 102 VAL A CA 1
ATOM 776 C C . VAL A 1 102 ? 6.190 -5.371 -3.012 1.00 95.81 102 VAL A C 1
ATOM 778 O O . VAL A 1 102 ? 5.540 -6.254 -3.571 1.00 95.81 102 VAL A O 1
ATOM 781 N N . TYR A 1 103 ? 7.451 -5.533 -2.613 1.00 95.44 103 TYR A N 1
ATOM 782 C CA . TYR A 1 103 ? 8.229 -6.742 -2.873 1.00 95.44 103 TYR A CA 1
ATOM 783 C C . TYR A 1 103 ? 8.541 -7.448 -1.557 1.00 95.44 103 TYR A C 1
ATOM 785 O O . TYR A 1 103 ? 9.325 -6.970 -0.734 1.00 95.44 103 TYR A O 1
ATOM 793 N N . TRP A 1 104 ? 7.880 -8.581 -1.352 1.00 95.50 104 TRP A N 1
ATOM 794 C CA . TRP A 1 104 ? 8.050 -9.428 -0.178 1.00 95.50 104 TRP A CA 1
ATOM 795 C C . TRP A 1 104 ? 9.331 -10.241 -0.283 1.00 95.50 104 TRP A C 1
ATOM 797 O O . TRP A 1 104 ? 9.638 -10.778 -1.346 1.00 95.50 104 TRP A O 1
ATOM 807 N N . SER A 1 105 ? 10.042 -10.389 0.831 1.00 94.50 105 SER A N 1
ATOM 808 C CA . SER A 1 105 ? 11.137 -11.354 0.889 1.00 94.50 105 SER A CA 1
ATOM 809 C C . SER A 1 105 ? 10.609 -12.769 0.690 1.00 94.50 105 SER A C 1
ATOM 811 O O . SER A 1 105 ? 9.541 -13.121 1.195 1.00 94.50 105 SER A O 1
ATOM 813 N N . LYS A 1 106 ? 11.393 -13.613 0.019 1.00 92.12 106 LYS A N 1
ATOM 814 C CA . LYS A 1 106 ? 11.054 -15.020 -0.237 1.00 92.12 106 LYS A CA 1
ATOM 815 C C . LYS A 1 106 ? 10.686 -15.803 1.030 1.00 92.12 106 LYS A C 1
ATOM 817 O O . LYS A 1 106 ? 9.784 -16.635 0.993 1.00 92.12 106 LYS A O 1
ATOM 822 N N . ASP A 1 107 ? 11.367 -15.516 2.137 1.00 91.56 107 ASP A N 1
ATOM 823 C CA . ASP A 1 107 ? 11.186 -16.214 3.414 1.00 91.56 107 ASP A CA 1
ATOM 824 C C . ASP A 1 107 ? 10.174 -15.529 4.352 1.00 91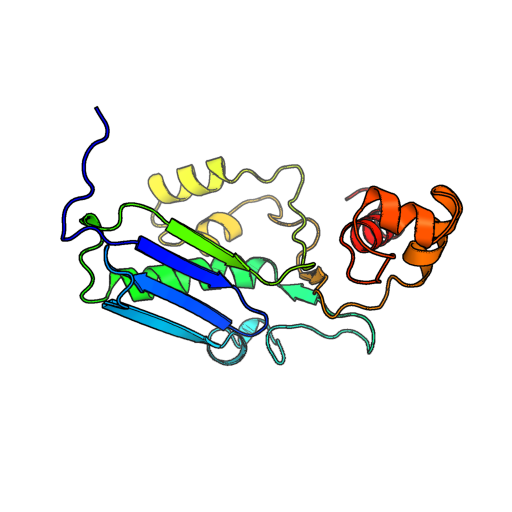.56 107 ASP A C 1
ATOM 826 O O . ASP A 1 107 ? 9.933 -16.002 5.472 1.00 91.56 107 ASP A O 1
ATOM 830 N N . PHE A 1 108 ? 9.544 -14.433 3.905 1.00 93.56 108 PHE A N 1
ATOM 831 C CA . PHE A 1 108 ? 8.507 -13.753 4.672 1.00 93.56 108 PHE A CA 1
ATOM 832 C C . PHE A 1 108 ? 7.257 -14.631 4.805 1.00 93.56 108 PHE A C 1
ATOM 834 O O . PHE A 1 108 ? 6.750 -15.211 3.845 1.00 93.56 108 PHE A O 1
ATOM 841 N N . SER A 1 109 ? 6.706 -14.684 6.018 1.00 92.69 109 SER A N 1
ATOM 842 C CA . SER A 1 109 ? 5.448 -15.366 6.297 1.00 92.69 109 SER A CA 1
ATOM 843 C C . SER A 1 109 ? 4.557 -14.498 7.171 1.00 92.69 109 SER A C 1
ATOM 845 O O . SER A 1 109 ? 4.821 -14.302 8.359 1.00 92.69 109 SER A O 1
ATOM 847 N N . LEU A 1 110 ? 3.440 -14.046 6.599 1.00 91.69 110 LEU A N 1
ATOM 848 C CA . LEU A 1 110 ? 2.413 -13.326 7.350 1.00 91.69 110 LEU A CA 1
ATOM 849 C C . LEU A 1 110 ? 1.844 -14.182 8.494 1.00 91.69 110 LEU A C 1
ATOM 851 O O . LEU A 1 110 ? 1.525 -13.662 9.558 1.00 91.69 110 LEU A O 1
ATOM 855 N N . ARG A 1 111 ? 1.779 -15.509 8.313 1.00 91.62 111 ARG A N 1
ATOM 856 C CA . ARG A 1 111 ? 1.311 -16.427 9.356 1.00 91.62 111 ARG A CA 1
ATOM 857 C C . ARG A 1 111 ? 2.196 -16.376 10.603 1.00 91.62 111 ARG A C 1
ATOM 859 O O . ARG A 1 111 ? 1.657 -16.257 11.695 1.00 91.62 111 ARG A O 1
ATOM 866 N N . ARG A 1 112 ? 3.526 -16.377 10.437 1.00 89.19 112 ARG A N 1
ATOM 867 C CA . ARG A 1 112 ? 4.470 -16.235 11.563 1.00 89.19 112 ARG A CA 1
ATOM 868 C C . ARG A 1 112 ? 4.280 -14.914 12.308 1.00 89.19 112 ARG A C 1
ATOM 870 O O . ARG A 1 112 ? 4.433 -14.875 13.523 1.00 89.19 112 ARG A O 1
ATOM 877 N N . CYS A 1 113 ? 3.924 -13.846 11.593 1.00 90.94 113 CYS A N 1
ATOM 878 C CA . CYS A 1 113 ? 3.614 -12.562 12.216 1.00 90.94 113 CYS A CA 1
ATOM 879 C C . CYS A 1 113 ? 2.331 -12.649 13.054 1.00 90.94 113 CYS A C 1
ATOM 881 O O . CYS A 1 113 ? 2.325 -12.181 14.186 1.00 90.94 113 CYS A O 1
ATOM 883 N N . PHE A 1 114 ? 1.272 -13.294 12.550 1.00 89.00 114 PHE A N 1
ATOM 884 C CA . PHE A 1 114 ? 0.044 -13.503 13.326 1.00 89.00 114 PHE A CA 1
ATOM 885 C C . PHE A 1 114 ? 0.255 -14.382 14.557 1.00 89.00 114 PHE A C 1
ATOM 887 O O . PHE A 1 114 ? -0.234 -14.029 15.626 1.00 89.00 114 PHE A O 1
ATOM 894 N N . ASP A 1 115 ? 1.002 -15.481 14.429 1.00 86.56 115 ASP A N 1
ATOM 895 C CA . ASP A 1 115 ? 1.317 -16.346 15.571 1.00 86.56 115 ASP A CA 1
ATOM 896 C C . ASP A 1 115 ? 2.079 -15.543 16.649 1.00 86.56 115 ASP A C 1
ATOM 898 O O . ASP A 1 115 ? 1.736 -15.597 17.826 1.00 86.56 115 ASP A O 1
ATOM 902 N N . ALA A 1 116 ? 3.018 -14.674 16.249 1.00 82.12 116 ALA A N 1
ATOM 903 C CA . ALA A 1 116 ? 3.723 -13.789 17.179 1.00 82.12 116 ALA A CA 1
ATOM 904 C C . ALA A 1 116 ? 2.808 -12.764 17.880 1.00 82.12 116 ALA A C 1
ATOM 906 O O . ALA A 1 116 ? 3.042 -12.456 19.046 1.00 82.12 116 ALA A O 1
ATOM 907 N N . VAL A 1 117 ? 1.781 -12.233 17.206 1.00 82.94 117 VAL A N 1
ATOM 908 C CA . VAL A 1 117 ? 0.793 -11.324 17.829 1.00 82.94 117 VAL A CA 1
ATOM 909 C C . VAL A 1 117 ? -0.070 -12.059 18.858 1.00 82.94 117 VAL A C 1
ATOM 911 O O . VAL A 1 117 ? -0.455 -11.475 19.863 1.00 82.94 117 VAL A O 1
ATOM 914 N N . ILE A 1 118 ? -0.379 -13.335 18.621 1.00 81.06 118 ILE A N 1
ATOM 915 C CA . ILE A 1 118 ? -1.213 -14.140 19.524 1.00 81.06 118 ILE A CA 1
ATOM 916 C C . ILE A 1 118 ? -0.416 -14.599 20.755 1.00 81.06 118 ILE A C 1
ATOM 918 O O . ILE A 1 118 ? -0.946 -14.586 21.866 1.00 81.06 118 ILE A O 1
ATOM 922 N N . ASP A 1 119 ? 0.850 -14.973 20.562 1.00 76.75 119 ASP A N 1
ATOM 923 C CA . ASP A 1 119 ? 1.676 -15.628 21.584 1.00 76.75 119 ASP A CA 1
ATOM 924 C C . ASP A 1 119 ? 2.570 -14.661 22.393 1.00 76.75 119 ASP A C 1
ATOM 926 O O . ASP A 1 119 ? 3.342 -15.102 23.248 1.00 76.75 119 ASP A O 1
ATOM 930 N N . SER A 1 120 ? 2.519 -13.345 22.141 1.00 76.94 120 SER A N 1
ATOM 931 C CA . SER A 1 120 ? 3.386 -12.362 22.816 1.00 76.94 120 SER A CA 1
ATOM 932 C C . SER A 1 120 ? 2.711 -11.011 23.072 1.00 76.94 120 SER A C 1
ATOM 934 O O . SER A 1 120 ? 1.651 -10.728 22.531 1.00 76.94 120 SER A O 1
ATOM 936 N N . ASP A 1 121 ? 3.367 -10.128 23.838 1.00 80.25 121 ASP A N 1
ATOM 937 C CA . ASP A 1 121 ? 2.915 -8.746 24.112 1.00 80.25 121 ASP A CA 1
ATOM 938 C C . ASP A 1 121 ? 2.972 -7.806 22.880 1.00 80.25 121 ASP A C 1
ATOM 940 O O . ASP A 1 121 ? 3.033 -6.583 23.013 1.00 80.25 121 ASP A O 1
ATOM 944 N N . VAL A 1 122 ? 3.024 -8.347 21.660 1.00 81.19 122 VAL A N 1
ATOM 945 C CA . VAL A 1 122 ? 2.983 -7.558 20.424 1.00 81.19 122 VAL A CA 1
ATOM 946 C C . VAL A 1 122 ? 1.553 -7.112 20.164 1.00 81.19 122 VAL A C 1
ATOM 948 O O . VAL A 1 122 ? 0.644 -7.931 20.084 1.00 81.19 122 VAL A O 1
ATOM 951 N N . THR A 1 123 ? 1.359 -5.807 19.978 1.00 84.06 123 THR A N 1
ATOM 952 C CA . THR A 1 123 ? 0.008 -5.231 19.856 1.00 84.06 123 THR A CA 1
ATOM 953 C C . THR A 1 123 ? -0.324 -4.740 18.451 1.00 84.06 123 THR A C 1
ATOM 955 O O . THR A 1 123 ? -1.486 -4.461 18.159 1.00 84.06 123 THR A O 1
ATOM 958 N N . THR A 1 124 ? 0.676 -4.649 17.569 1.00 91.94 124 THR A N 1
ATOM 959 C CA . THR A 1 124 ? 0.533 -4.126 16.203 1.00 91.94 124 THR A CA 1
ATOM 960 C C . THR A 1 124 ? 1.226 -5.020 15.178 1.00 91.94 124 THR A C 1
ATOM 962 O O . THR A 1 124 ? 2.191 -5.728 15.492 1.00 91.94 124 THR A O 1
ATOM 965 N N . MET A 1 125 ? 0.758 -4.992 13.928 1.00 93.38 125 MET A N 1
ATOM 966 C CA . MET A 1 125 ? 1.365 -5.785 12.860 1.00 93.38 125 MET A CA 1
ATOM 967 C C . MET A 1 125 ? 2.766 -5.278 12.510 1.00 93.38 125 MET A C 1
ATOM 969 O O . MET A 1 125 ? 3.670 -6.078 12.267 1.00 93.38 125 MET A O 1
ATOM 973 N N . ILE A 1 126 ? 2.988 -3.963 12.555 1.00 94.88 126 ILE A N 1
ATOM 974 C CA . ILE A 1 126 ? 4.297 -3.357 12.311 1.00 94.88 126 ILE A CA 1
ATOM 975 C C . ILE A 1 126 ? 5.354 -3.867 13.299 1.00 94.88 126 ILE A C 1
ATOM 977 O O . ILE A 1 126 ? 6.474 -4.178 12.892 1.00 94.88 126 ILE A O 1
ATOM 981 N N . GLU A 1 127 ? 5.008 -4.016 14.580 1.00 93.44 127 GLU A N 1
ATOM 982 C CA . GLU A 1 127 ? 5.888 -4.607 15.593 1.00 93.44 127 GLU A CA 1
ATOM 983 C C . GLU A 1 127 ? 6.146 -6.093 15.317 1.00 93.44 127 GLU A C 1
ATOM 985 O O . GLU A 1 127 ? 7.295 -6.533 15.375 1.00 93.44 127 GLU A O 1
ATOM 990 N N . ALA A 1 128 ? 5.103 -6.860 14.974 1.00 93.62 128 ALA A N 1
ATOM 991 C CA . ALA A 1 128 ? 5.219 -8.287 14.659 1.00 93.62 128 ALA A CA 1
ATOM 992 C C . ALA A 1 128 ? 6.161 -8.544 13.475 1.00 93.62 128 ALA A C 1
ATOM 994 O O . ALA A 1 128 ? 6.991 -9.457 13.507 1.00 93.62 128 ALA A O 1
ATOM 995 N N . MET A 1 129 ? 6.045 -7.706 12.445 1.00 95.06 129 MET A N 1
ATOM 996 C CA . MET A 1 129 ? 6.866 -7.763 11.243 1.00 95.06 129 MET A CA 1
ATOM 997 C C . MET A 1 129 ? 8.306 -7.317 11.523 1.00 95.06 129 MET A C 1
ATOM 999 O O . MET A 1 129 ? 9.241 -7.980 11.086 1.00 95.06 129 MET A O 1
ATOM 1003 N N . LYS A 1 130 ? 8.516 -6.248 12.306 1.00 92.38 130 LYS A N 1
ATOM 1004 C CA . LYS A 1 130 ? 9.864 -5.768 12.672 1.00 92.38 130 LYS A CA 1
ATOM 1005 C C . LYS A 1 130 ? 10.628 -6.710 13.610 1.00 92.38 130 LYS A C 1
ATOM 1007 O O . LYS A 1 130 ? 11.849 -6.617 13.677 1.00 92.38 130 LYS A O 1
ATOM 1012 N N . LYS A 1 131 ? 9.940 -7.599 14.334 1.00 90.94 131 LYS A N 1
ATOM 1013 C CA . LYS A 1 131 ? 10.562 -8.625 15.194 1.00 90.94 131 LYS A CA 1
ATOM 1014 C C . LYS A 1 131 ? 11.008 -9.883 14.440 1.00 90.94 131 LYS A C 1
ATOM 1016 O O . LYS A 1 131 ? 11.648 -10.741 15.048 1.00 90.94 131 LYS A O 1
ATOM 1021 N N . GLN A 1 132 ? 10.662 -10.029 13.159 1.00 88.75 132 GLN A N 1
ATOM 1022 C CA . GLN A 1 132 ? 11.140 -11.160 12.363 1.00 88.75 132 GLN A CA 1
ATOM 1023 C C . GLN A 1 132 ? 12.668 -11.092 12.220 1.00 88.75 132 GLN A C 1
ATOM 1025 O O . GLN A 1 132 ? 13.240 -10.012 12.105 1.00 88.75 132 GLN A O 1
ATOM 1030 N N . GLN A 1 133 ? 13.327 -12.254 12.253 1.00 88.38 133 GLN A N 1
ATOM 1031 C CA . GLN A 1 133 ? 14.784 -12.338 12.083 1.00 88.38 133 GLN A CA 1
ATOM 1032 C C . GLN A 1 133 ? 15.200 -12.030 10.643 1.00 88.38 133 GLN A C 1
ATOM 1034 O O . GLN A 1 133 ? 16.219 -11.384 10.417 1.00 88.38 133 GLN A O 1
ATOM 1039 N N . GLU A 1 134 ? 14.383 -12.469 9.686 1.00 89.62 134 GLU A N 1
ATOM 1040 C CA . GLU A 1 134 ? 14.598 -12.220 8.267 1.00 89.62 134 GLU A CA 1
ATOM 1041 C C . GLU A 1 134 ? 13.959 -10.893 7.834 1.00 89.62 134 GLU A C 1
ATOM 1043 O O . GLU A 1 134 ? 12.906 -10.512 8.367 1.00 89.62 134 GLU A O 1
ATOM 1048 N N . PRO A 1 135 ? 14.529 -10.199 6.831 1.00 92.44 135 PRO A N 1
ATOM 1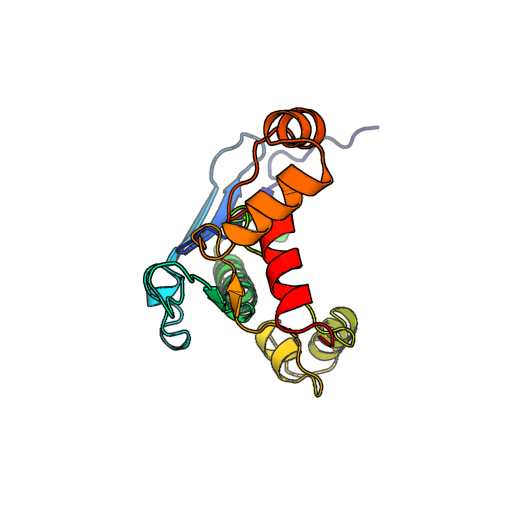049 C CA . PRO A 1 135 ? 13.903 -9.021 6.244 1.00 92.44 135 PRO A CA 1
ATOM 1050 C C . PRO A 1 135 ? 12.489 -9.333 5.746 1.00 92.44 135 PRO A C 1
ATOM 1052 O O . PRO A 1 135 ? 12.262 -10.335 5.075 1.00 92.44 135 PRO A O 1
ATOM 1055 N N . VAL A 1 136 ? 11.534 -8.444 6.016 1.00 95.69 136 VAL A N 1
ATOM 1056 C CA . VAL A 1 136 ? 10.133 -8.591 5.572 1.00 95.69 136 VAL A CA 1
ATOM 1057 C C . VAL A 1 136 ? 9.975 -8.299 4.079 1.00 95.69 136 VAL A C 1
ATOM 1059 O O . VAL A 1 136 ? 9.241 -8.991 3.372 1.00 95.69 136 VAL A O 1
ATOM 1062 N N . PHE A 1 137 ? 10.675 -7.271 3.606 1.00 95.69 137 PHE A N 1
ATOM 1063 C CA . PHE A 1 137 ? 10.660 -6.824 2.220 1.00 95.69 137 PHE A CA 1
ATOM 1064 C C . PHE A 1 137 ? 12.058 -6.970 1.628 1.00 95.69 137 PHE A C 1
ATOM 1066 O O . PHE A 1 137 ? 13.021 -6.501 2.239 1.00 95.69 137 PHE A O 1
ATOM 1073 N N . CYS A 1 138 ? 12.163 -7.549 0.430 1.00 94.25 138 CYS A N 1
ATOM 1074 C CA . CYS A 1 138 ? 13.419 -7.546 -0.322 1.00 94.25 138 CYS A CA 1
ATOM 1075 C C . CYS A 1 138 ? 13.677 -6.184 -0.984 1.00 94.25 138 CYS A C 1
ATOM 1077 O O . CYS A 1 138 ? 14.826 -5.822 -1.220 1.00 94.25 138 CYS A O 1
ATOM 1079 N N . LEU A 1 139 ? 12.622 -5.382 -1.183 1.00 94.31 139 LEU A N 1
ATOM 1080 C CA . LEU A 1 139 ? 12.718 -3.964 -1.520 1.00 94.31 139 LEU A CA 1
ATOM 1081 C C . LEU A 1 139 ? 12.002 -3.121 -0.447 1.00 94.31 139 LEU A C 1
ATOM 1083 O O . LEU A 1 139 ? 10.770 -3.013 -0.464 1.00 94.31 139 LEU A O 1
ATOM 1087 N N . PRO A 1 140 ? 12.744 -2.512 0.501 1.00 94.88 140 PRO A N 1
ATOM 1088 C CA . PRO A 1 140 ? 12.146 -1.733 1.587 1.00 94.88 140 PRO A CA 1
ATOM 1089 C C . PRO A 1 140 ? 11.327 -0.526 1.112 1.00 94.88 140 PRO A C 1
ATOM 1091 O O . PRO A 1 140 ? 10.325 -0.190 1.743 1.00 94.88 140 PRO A O 1
ATOM 1094 N N . ASN A 1 141 ? 11.738 0.098 0.004 1.00 96.19 141 ASN A N 1
ATOM 1095 C CA . ASN A 1 141 ? 11.061 1.234 -0.617 1.00 96.19 141 ASN A CA 1
ATOM 1096 C C . ASN A 1 141 ? 10.602 0.832 -2.026 1.00 96.19 141 ASN A C 1
ATOM 1098 O O . ASN A 1 141 ? 11.410 0.824 -2.952 1.00 96.19 141 ASN A O 1
ATOM 1102 N N . GLY A 1 142 ? 9.330 0.462 -2.172 1.00 95.06 142 GLY A N 1
ATOM 1103 C CA . GLY A 1 142 ? 8.756 0.061 -3.459 1.00 95.06 142 GLY A CA 1
ATOM 1104 C C . GLY A 1 142 ? 8.498 1.254 -4.387 1.00 95.06 142 GLY A C 1
ATOM 1105 O O . GLY A 1 142 ? 8.384 2.378 -3.898 1.00 95.06 142 GLY A O 1
ATOM 1106 N N . PRO A 1 143 ? 8.393 1.052 -5.710 1.00 95.69 143 PRO A N 1
ATOM 1107 C CA . PRO A 1 143 ? 8.143 2.136 -6.650 1.00 95.69 143 PRO A CA 1
ATOM 1108 C C . PRO A 1 143 ? 6.731 2.703 -6.466 1.00 95.69 143 PRO A C 1
ATOM 1110 O O . PRO A 1 143 ? 5.780 1.989 -6.130 1.00 95.69 143 PRO A O 1
ATOM 1113 N N . SER A 1 144 ? 6.612 4.010 -6.682 1.00 95.69 144 SER A N 1
ATOM 1114 C CA . SER A 1 144 ? 5.353 4.749 -6.702 1.00 95.69 144 SER A CA 1
ATOM 1115 C C . SER A 1 144 ? 4.767 4.780 -8.112 1.00 95.69 144 SER A C 1
ATOM 1117 O O . SER A 1 144 ? 5.498 4.754 -9.094 1.00 95.69 144 SER A O 1
ATOM 1119 N N . TRP A 1 145 ? 3.458 5.002 -8.231 1.00 94.69 145 TRP A N 1
ATOM 1120 C CA . TRP A 1 145 ? 2.827 5.374 -9.505 1.00 94.69 145 TRP A CA 1
ATOM 1121 C C . TRP A 1 145 ? 3.425 6.627 -10.168 1.00 94.69 145 TRP A C 1
ATOM 1123 O O . TRP A 1 145 ? 3.233 6.850 -11.360 1.00 94.69 145 TRP A O 1
ATOM 1133 N N . MET A 1 146 ? 4.110 7.470 -9.390 1.00 95.62 146 MET A N 1
ATOM 1134 C CA . MET A 1 146 ? 4.809 8.660 -9.878 1.00 95.62 146 MET A CA 1
ATOM 1135 C C . MET A 1 146 ? 6.197 8.350 -10.457 1.00 95.62 146 MET A C 1
ATOM 1137 O O . MET A 1 146 ? 6.854 9.274 -10.940 1.00 95.62 146 MET A O 1
ATOM 1141 N N . ASP A 1 147 ? 6.669 7.103 -10.366 1.00 95.38 147 ASP A N 1
ATOM 1142 C CA . ASP A 1 147 ? 7.950 6.704 -10.938 1.00 95.38 147 ASP A CA 1
ATOM 1143 C C . ASP A 1 147 ? 7.895 6.772 -12.469 1.00 95.38 147 ASP A C 1
ATOM 1145 O O . ASP A 1 147 ? 6.918 6.381 -13.117 1.00 95.38 147 ASP A O 1
ATOM 1149 N N . SER A 1 148 ? 8.947 7.335 -13.058 1.00 95.69 148 SER A N 1
ATOM 1150 C CA . SER A 1 148 ? 9.085 7.472 -14.509 1.00 95.69 148 SER A CA 1
ATOM 1151 C C . SER A 1 148 ? 10.424 6.954 -15.036 1.00 95.69 148 SER A C 1
ATOM 1153 O O . SER A 1 148 ? 10.763 7.153 -16.210 1.00 95.69 148 SER A O 1
ATOM 1155 N N . SER A 1 149 ? 11.176 6.240 -14.196 1.00 95.00 149 SER A N 1
ATOM 1156 C CA . SER A 1 149 ? 12.531 5.761 -14.476 1.00 95.00 149 SER A CA 1
ATOM 1157 C C . SER A 1 149 ? 12.589 4.597 -15.470 1.00 95.00 149 SER A C 1
ATOM 1159 O O . SER A 1 149 ? 13.636 4.325 -16.055 1.00 95.00 149 SER A O 1
ATOM 1161 N N . THR A 1 150 ? 11.455 3.961 -15.755 1.00 95.81 150 THR A N 1
ATOM 1162 C CA . THR A 1 150 ? 11.366 2.713 -16.530 1.00 95.81 150 THR A CA 1
ATOM 1163 C C . THR A 1 150 ? 10.984 2.884 -18.002 1.00 95.81 150 THR A C 1
ATOM 1165 O O . THR A 1 150 ? 10.636 1.921 -18.685 1.00 95.81 150 THR A O 1
ATOM 1168 N N . THR A 1 151 ? 11.155 4.089 -18.554 1.00 95.06 151 THR A N 1
ATOM 1169 C CA . THR A 1 151 ? 10.907 4.380 -19.982 1.00 95.06 151 THR A CA 1
ATOM 1170 C C . THR A 1 151 ? 11.669 3.436 -20.927 1.00 95.06 151 THR A C 1
ATOM 1172 O O . THR A 1 151 ? 11.192 3.119 -22.018 1.00 95.06 151 THR A O 1
ATOM 1175 N N . HIS A 1 152 ? 12.861 2.978 -20.532 1.00 95.62 152 HIS A N 1
ATOM 1176 C CA . HIS A 1 152 ? 13.625 1.992 -21.297 1.00 95.62 152 HIS A CA 1
ATOM 1177 C C . HIS A 1 152 ? 12.878 0.653 -21.412 1.00 95.62 152 HIS A C 1
ATOM 1179 O O . HIS A 1 152 ? 12.694 0.163 -22.525 1.00 95.62 152 HIS A O 1
ATOM 1185 N N . TYR A 1 153 ? 12.357 0.133 -20.299 1.00 96.19 153 TYR A N 1
ATOM 1186 C CA . TYR A 1 153 ? 11.612 -1.128 -20.244 1.00 96.19 153 TYR A CA 1
ATOM 1187 C C . TYR A 1 153 ? 10.262 -1.054 -20.966 1.00 96.19 153 TYR A C 1
ATOM 1189 O O . TYR A 1 153 ? 9.814 -2.054 -21.523 1.00 96.19 153 TYR A O 1
ATOM 1197 N N . CYS A 1 154 ? 9.639 0.129 -21.050 1.00 96.06 154 CYS A N 1
ATOM 1198 C CA . CYS A 1 154 ? 8.485 0.340 -21.931 1.00 96.06 154 CYS A CA 1
ATOM 1199 C C . CYS A 1 154 ? 8.822 -0.030 -23.382 1.00 96.06 154 CYS A C 1
ATOM 1201 O O . CYS A 1 154 ? 8.079 -0.772 -24.016 1.00 96.06 154 CYS A O 1
ATOM 1203 N N . LYS A 1 155 ? 9.965 0.444 -23.897 1.00 96.81 155 LYS A N 1
ATOM 1204 C CA . LYS A 1 155 ? 10.393 0.174 -25.280 1.00 96.81 155 LYS A CA 1
ATOM 1205 C C . LYS A 1 155 ? 10.742 -1.294 -25.497 1.00 96.81 155 LYS A C 1
ATOM 1207 O O . LYS A 1 155 ? 10.452 -1.833 -26.562 1.00 96.81 155 LYS A O 1
ATOM 1212 N N . GLU A 1 156 ? 11.347 -1.942 -24.504 1.00 96.00 156 GLU A N 1
ATOM 1213 C CA . GLU A 1 156 ? 11.624 -3.380 -24.566 1.00 96.00 156 GLU A CA 1
ATOM 1214 C C . GLU A 1 156 ? 10.332 -4.202 -24.618 1.00 96.00 156 GLU A C 1
ATOM 1216 O O . GLU A 1 156 ? 10.220 -5.112 -25.440 1.00 96.00 156 GLU A O 1
ATOM 1221 N N . LEU A 1 157 ? 9.328 -3.836 -23.813 1.00 95.44 157 LEU A N 1
ATOM 1222 C CA . LEU A 1 157 ? 8.011 -4.471 -23.837 1.00 95.44 157 LEU A CA 1
ATOM 1223 C C . LEU A 1 157 ? 7.332 -4.310 -25.204 1.00 95.44 157 LEU A C 1
ATOM 1225 O O . LEU A 1 157 ? 6.813 -5.282 -25.751 1.00 95.44 157 LEU A O 1
ATOM 1229 N N . GLU A 1 158 ? 7.370 -3.109 -25.788 1.00 96.62 158 GLU A N 1
ATOM 1230 C CA . GLU A 1 158 ? 6.845 -2.875 -27.140 1.00 96.62 158 GLU A CA 1
ATOM 1231 C C . GLU A 1 158 ? 7.566 -3.740 -28.172 1.00 96.62 158 GLU A C 1
ATOM 1233 O O . GLU A 1 158 ? 6.914 -4.413 -28.970 1.00 96.62 158 GLU A O 1
ATOM 1238 N N . ALA A 1 159 ? 8.900 -3.766 -28.147 1.00 96.81 159 ALA A N 1
ATOM 1239 C CA . ALA A 1 159 ? 9.695 -4.552 -29.084 1.00 96.81 159 ALA A CA 1
ATOM 1240 C C . ALA A 1 159 ? 9.401 -6.059 -28.974 1.00 96.81 159 ALA A C 1
ATOM 1242 O O . ALA A 1 159 ? 9.298 -6.738 -29.996 1.00 96.81 159 ALA A O 1
ATOM 1243 N N . ALA A 1 160 ? 9.215 -6.571 -27.755 1.00 95.44 160 ALA A N 1
ATOM 1244 C CA . ALA A 1 160 ? 8.933 -7.982 -27.504 1.00 95.44 160 ALA A CA 1
ATOM 1245 C C . ALA A 1 160 ? 7.523 -8.411 -27.945 1.00 95.44 160 ALA A C 1
ATOM 1247 O O . ALA A 1 160 ? 7.319 -9.561 -28.335 1.00 95.44 160 ALA A O 1
ATOM 1248 N N . VAL A 1 161 ? 6.547 -7.502 -27.876 1.00 95.00 161 VAL A N 1
ATOM 1249 C CA . VAL A 1 161 ? 5.124 -7.810 -28.101 1.00 95.00 161 VAL A CA 1
ATOM 1250 C C . VAL A 1 161 ? 4.651 -7.425 -29.510 1.00 95.00 161 VAL A C 1
ATOM 1252 O O . VAL A 1 161 ? 3.582 -7.857 -29.937 1.00 95.00 161 VAL A O 1
ATOM 1255 N N . GLY A 1 162 ? 5.456 -6.681 -30.274 1.00 96.31 162 GLY A N 1
ATOM 1256 C CA . GLY A 1 162 ? 5.139 -6.279 -31.651 1.00 96.31 162 GLY A CA 1
ATOM 1257 C C . GLY A 1 162 ? 4.592 -4.854 -31.783 1.00 96.31 162 GLY A C 1
ATOM 1258 O O . GLY A 1 162 ? 3.902 -4.546 -32.751 1.00 96.31 162 GLY A O 1
ATOM 1259 N N . GLY A 1 163 ? 4.905 -3.983 -30.824 1.00 96.50 163 GLY A N 1
ATOM 1260 C CA . GLY A 1 163 ? 4.603 -2.553 -30.838 1.00 96.50 163 GLY A CA 1
ATOM 1261 C C . GLY A 1 163 ? 3.590 -2.115 -29.779 1.00 96.50 163 GLY A C 1
ATOM 1262 O O . GLY A 1 163 ? 2.898 -2.924 -29.163 1.00 96.50 163 GLY A O 1
ATOM 1263 N N . SER A 1 164 ? 3.493 -0.797 -29.593 1.00 95.19 164 SER A N 1
ATOM 1264 C CA . SER A 1 164 ? 2.647 -0.156 -28.573 1.00 95.19 164 SER A CA 1
ATOM 1265 C C . SER A 1 164 ? 1.165 -0.528 -28.686 1.00 95.19 164 SER A C 1
ATOM 1267 O O . SER A 1 164 ? 0.513 -0.818 -27.684 1.00 95.19 164 SER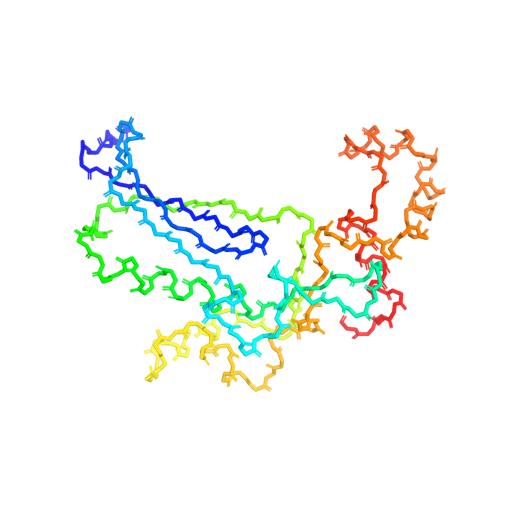 A O 1
ATOM 1269 N N . ASP A 1 165 ? 0.632 -0.577 -29.910 1.00 97.25 165 ASP A N 1
ATOM 1270 C CA . ASP A 1 165 ? -0.776 -0.916 -30.141 1.00 97.25 165 ASP A CA 1
ATOM 1271 C C . ASP A 1 165 ? -1.061 -2.380 -29.801 1.00 97.25 165 ASP A C 1
ATOM 1273 O O . ASP A 1 165 ? -2.094 -2.682 -29.210 1.00 97.25 165 ASP A O 1
ATOM 1277 N N . ARG A 1 166 ? -0.107 -3.282 -30.065 1.00 97.31 166 ARG A N 1
ATOM 1278 C CA . ARG A 1 166 ? -0.257 -4.692 -29.705 1.00 97.31 166 ARG A CA 1
ATOM 1279 C C . ARG A 1 166 ? -0.240 -4.902 -28.193 1.00 97.31 166 ARG A C 1
ATOM 1281 O O . ARG A 1 166 ? -0.983 -5.743 -27.693 1.00 97.31 166 ARG A O 1
ATOM 1288 N N . VAL A 1 167 ? 0.554 -4.120 -27.458 1.00 95.88 167 VAL A N 1
ATOM 1289 C CA . VAL A 1 167 ? 0.478 -4.099 -25.990 1.00 95.88 167 VAL A CA 1
ATOM 1290 C C . VAL A 1 167 ? -0.911 -3.637 -25.547 1.00 95.88 167 VAL A C 1
ATOM 1292 O O . VAL A 1 167 ? -1.547 -4.340 -24.768 1.00 95.88 167 VAL A O 1
ATOM 1295 N N . ALA A 1 168 ? -1.422 -2.532 -26.101 1.00 96.06 168 ALA A N 1
ATOM 1296 C CA . ALA A 1 168 ? -2.740 -2.003 -25.748 1.00 96.06 168 ALA A CA 1
ATOM 1297 C C . ALA A 1 168 ? -3.894 -2.965 -26.067 1.00 96.06 168 ALA A C 1
ATOM 1299 O O . ALA A 1 168 ? -4.832 -3.068 -25.281 1.00 96.06 168 ALA A O 1
ATOM 1300 N N . GLU A 1 169 ? -3.816 -3.713 -27.169 1.00 97.31 169 GLU A N 1
ATOM 1301 C CA . GLU A 1 169 ? -4.777 -4.773 -27.493 1.00 97.31 169 GLU A CA 1
ATOM 1302 C C . GLU A 1 169 ? -4.808 -5.892 -26.440 1.00 97.31 169 GLU A C 1
ATOM 1304 O O . GLU A 1 169 ? -5.862 -6.480 -26.204 1.00 97.31 169 GLU A O 1
ATOM 1309 N N . ILE A 1 170 ? -3.664 -6.205 -25.820 1.00 95.38 170 ILE A N 1
ATOM 1310 C CA . ILE A 1 170 ? -3.533 -7.295 -24.842 1.00 95.38 170 ILE A CA 1
ATOM 1311 C C . ILE A 1 170 ? -3.877 -6.823 -23.424 1.00 95.38 170 ILE A C 1
ATOM 1313 O O . ILE A 1 170 ? -4.564 -7.536 -22.694 1.00 95.38 170 ILE A O 1
ATOM 1317 N N . SER A 1 171 ? -3.379 -5.654 -23.013 1.00 93.75 171 SER A N 1
ATOM 1318 C CA . SER A 1 171 ? -3.453 -5.168 -21.626 1.00 93.75 171 SER A CA 1
ATOM 1319 C C . SER A 1 171 ? -4.514 -4.089 -21.393 1.00 93.75 171 SER A C 1
ATOM 1321 O O . SER A 1 171 ? -4.804 -3.762 -20.244 1.00 93.75 171 SER A O 1
ATOM 1323 N N . GLY A 1 172 ? -5.079 -3.514 -22.459 1.00 94.81 172 GLY A N 1
ATOM 1324 C CA . GLY A 1 172 ? -5.984 -2.365 -22.395 1.00 94.81 172 GLY A CA 1
ATOM 1325 C C . GLY A 1 172 ? -5.284 -1.000 -22.341 1.00 94.81 172 GLY A C 1
ATOM 1326 O O . GLY A 1 172 ? -5.970 0.022 -22.322 1.00 94.81 172 GLY A O 1
ATOM 1327 N N . SER A 1 173 ? -3.947 -0.944 -22.339 1.00 93.50 173 SER A N 1
ATOM 1328 C CA . SER A 1 173 ? -3.190 0.315 -22.363 1.00 93.50 173 SER A CA 1
ATOM 1329 C C . SER A 1 173 ? -1.840 0.188 -23.070 1.00 93.50 173 SER A C 1
ATOM 1331 O O . SER A 1 173 ? -1.208 -0.866 -23.087 1.00 93.50 173 SER A O 1
ATOM 1333 N N . ARG A 1 174 ? -1.361 1.296 -23.643 1.00 93.69 174 ARG A N 1
ATOM 1334 C CA . ARG A 1 174 ? 0.044 1.393 -24.062 1.00 93.69 174 ARG A CA 1
ATOM 1335 C C . ARG A 1 174 ? 0.953 1.367 -22.823 1.00 93.69 174 ARG A C 1
ATOM 1337 O O . ARG A 1 174 ? 0.509 1.803 -21.757 1.00 93.69 174 ARG A O 1
ATOM 1344 N N . PRO A 1 175 ? 2.207 0.903 -22.938 1.00 92.31 175 PRO A N 1
ATOM 1345 C CA . PRO A 1 175 ? 3.128 0.906 -21.812 1.00 92.31 175 PRO A CA 1
ATOM 1346 C C . PRO A 1 175 ? 3.354 2.319 -21.276 1.00 92.31 175 PRO A C 1
ATOM 1348 O O . PRO A 1 175 ? 3.607 3.261 -22.029 1.00 92.31 175 PRO A O 1
ATOM 1351 N N . THR A 1 176 ? 3.308 2.448 -19.959 1.00 92.81 176 THR A N 1
ATOM 1352 C CA . THR A 1 176 ? 3.722 3.640 -19.221 1.00 92.81 176 THR A CA 1
ATOM 1353 C C . THR A 1 176 ? 4.805 3.229 -18.238 1.00 92.81 176 THR A C 1
ATOM 1355 O O . THR A 1 176 ? 4.851 2.071 -17.838 1.00 92.81 176 THR A O 1
ATOM 1358 N N . SER A 1 177 ? 5.676 4.154 -17.834 1.00 90.75 177 SER A N 1
ATOM 1359 C CA . SER A 1 177 ? 6.760 3.829 -16.899 1.00 90.75 177 SER A CA 1
ATOM 1360 C C . SER A 1 177 ? 6.220 3.266 -15.573 1.00 90.75 177 SER A C 1
ATOM 1362 O O . SER A 1 177 ? 6.671 2.239 -15.092 1.00 90.75 177 SER A O 1
ATOM 1364 N N . ALA A 1 178 ? 5.128 3.826 -15.057 1.00 87.19 178 ALA A N 1
ATOM 1365 C CA . ALA A 1 178 ? 4.484 3.317 -13.848 1.00 87.19 178 ALA A CA 1
ATOM 1366 C C . ALA A 1 178 ? 3.792 1.942 -14.012 1.00 87.19 178 ALA A C 1
ATOM 1368 O O . ALA A 1 178 ? 3.214 1.418 -13.058 1.00 87.19 178 ALA A O 1
ATOM 1369 N N . LEU A 1 179 ? 3.770 1.340 -15.206 1.00 91.31 179 LEU A N 1
ATOM 1370 C CA . LEU A 1 179 ? 3.181 0.018 -15.389 1.00 91.31 179 LEU A CA 1
ATOM 1371 C C . LEU A 1 179 ? 3.943 -1.012 -14.540 1.00 91.31 179 LEU A C 1
ATOM 1373 O O . LEU A 1 179 ? 5.164 -1.103 -14.578 1.00 91.31 179 LEU A O 1
ATOM 1377 N N . GLN A 1 180 ? 3.225 -1.866 -13.807 1.00 92.50 180 GLN A N 1
ATOM 1378 C CA . GLN A 1 180 ? 3.868 -2.809 -12.884 1.00 92.50 180 GLN A CA 1
ATOM 1379 C C . GLN A 1 180 ? 4.858 -3.740 -13.598 1.00 92.50 180 GLN A C 1
ATOM 1381 O O . GLN A 1 180 ? 5.880 -4.109 -13.031 1.00 92.50 180 GLN A O 1
ATOM 1386 N N . ALA A 1 181 ? 4.583 -4.102 -14.854 1.00 92.56 181 ALA A N 1
ATOM 1387 C CA . ALA A 1 181 ? 5.471 -4.947 -15.645 1.00 92.56 181 ALA A CA 1
ATOM 1388 C C . ALA A 1 181 ? 6.840 -4.296 -15.912 1.00 92.56 181 ALA A C 1
ATOM 1390 O O . ALA A 1 181 ? 7.851 -4.994 -15.900 1.00 92.56 181 ALA A O 1
ATOM 1391 N N . THR A 1 182 ? 6.892 -2.979 -16.132 1.00 94.25 182 THR A N 1
ATOM 1392 C CA . THR A 1 182 ? 8.146 -2.263 -16.409 1.00 94.25 182 THR A CA 1
ATOM 1393 C C . THR A 1 182 ? 8.957 -2.044 -15.136 1.00 94.25 182 THR A C 1
ATOM 1395 O O . THR A 1 182 ? 10.176 -2.195 -15.169 1.00 94.25 182 THR A O 1
ATOM 1398 N N . GLU A 1 183 ? 8.292 -1.809 -14.003 1.00 94.50 183 GLU A N 1
ATOM 1399 C CA . GLU A 1 183 ? 8.931 -1.786 -12.678 1.00 94.50 183 GLU A CA 1
ATOM 1400 C C . GLU A 1 183 ? 9.513 -3.151 -12.284 1.00 94.50 183 GLU A C 1
ATOM 1402 O O . GLU A 1 183 ? 10.646 -3.238 -11.811 1.00 94.50 183 GLU A O 1
ATOM 1407 N N . ILE A 1 184 ? 8.783 -4.242 -12.545 1.00 94.88 184 ILE A N 1
ATOM 1408 C CA . ILE A 1 184 ? 9.288 -5.603 -12.311 1.00 94.88 184 ILE A CA 1
ATOM 1409 C C . ILE A 1 184 ? 10.485 -5.898 -13.225 1.00 94.88 184 ILE A C 1
ATOM 1411 O O . ILE A 1 184 ? 11.471 -6.472 -12.765 1.00 94.88 184 ILE A O 1
ATOM 1415 N N . ALA A 1 185 ? 10.437 -5.489 -14.498 1.00 94.56 185 ALA A N 1
ATOM 1416 C CA . ALA A 1 185 ? 11.557 -5.655 -15.425 1.00 94.56 185 ALA A CA 1
ATOM 1417 C C . ALA A 1 185 ? 12.810 -4.899 -14.950 1.00 94.56 185 ALA A C 1
ATOM 1419 O O . ALA A 1 185 ? 13.889 -5.493 -14.906 1.00 94.56 185 ALA A O 1
ATOM 1420 N N . LYS A 1 186 ? 12.652 -3.641 -14.500 1.00 94.31 186 LYS A N 1
ATOM 1421 C CA . LYS A 1 186 ? 13.724 -2.877 -13.840 1.00 94.31 186 LYS A CA 1
ATOM 1422 C C . LYS A 1 186 ? 14.304 -3.644 -12.668 1.00 94.31 186 LYS A C 1
ATOM 1424 O O . LYS A 1 186 ? 15.516 -3.834 -12.603 1.00 94.31 186 LYS A O 1
ATOM 1429 N N . ARG A 1 187 ? 13.440 -4.141 -11.781 1.00 91.94 187 ARG A N 1
ATOM 1430 C CA . ARG A 1 187 ? 13.882 -4.846 -10.579 1.00 91.94 187 ARG A CA 1
ATOM 1431 C C . ARG A 1 187 ? 14.680 -6.108 -10.901 1.00 91.94 187 ARG A C 1
ATOM 1433 O O . ARG A 1 187 ? 15.740 -6.303 -10.318 1.00 91.94 187 ARG A O 1
ATOM 1440 N N . ILE A 1 188 ? 14.200 -6.929 -11.836 1.00 92.50 188 ILE A N 1
ATOM 1441 C CA . ILE A 1 188 ? 14.892 -8.156 -12.266 1.00 92.50 188 ILE A CA 1
ATOM 1442 C C . ILE A 1 188 ? 16.257 -7.830 -12.881 1.00 92.50 188 ILE A C 1
ATOM 1444 O O . ILE A 1 188 ? 17.203 -8.586 -12.685 1.00 92.50 188 ILE A O 1
ATOM 1448 N N . HIS A 1 189 ? 16.369 -6.729 -13.626 1.00 91.88 189 HIS A N 1
ATOM 1449 C CA . HIS A 1 189 ? 17.628 -6.322 -14.245 1.00 91.88 189 HIS A CA 1
ATOM 1450 C C . HIS A 1 189 ? 18.644 -5.790 -13.221 1.00 91.88 189 HIS A C 1
ATOM 1452 O O . HIS A 1 189 ? 19.817 -6.155 -13.273 1.00 91.88 189 HIS A O 1
ATOM 1458 N N . GLU A 1 190 ? 18.204 -4.936 -12.295 1.00 87.62 190 GLU A N 1
ATOM 1459 C CA . GLU A 1 190 ? 19.074 -4.293 -11.301 1.00 87.62 190 GLU A CA 1
ATOM 1460 C C . GLU A 1 190 ? 19.500 -5.239 -10.174 1.00 87.62 190 GLU A C 1
ATOM 1462 O O . GLU A 1 190 ? 20.592 -5.088 -9.628 1.00 87.62 190 GLU A O 1
ATOM 1467 N N . ASP A 1 191 ? 18.657 -6.212 -9.824 1.00 86.12 191 ASP A N 1
ATOM 1468 C CA . ASP A 1 191 ? 18.933 -7.166 -8.749 1.00 86.12 191 ASP A CA 1
ATOM 1469 C C . ASP A 1 191 ? 18.280 -8.536 -9.014 1.00 86.12 191 ASP A C 1
ATOM 1471 O O . ASP A 1 191 ? 17.238 -8.877 -8.443 1.00 86.12 191 ASP A O 1
ATOM 1475 N N . PRO A 1 192 ? 18.891 -9.356 -9.886 1.00 76.00 192 PRO A N 1
ATOM 1476 C CA . PRO A 1 192 ? 18.326 -10.637 -10.311 1.00 76.00 192 PRO A CA 1
ATOM 1477 C C . PRO A 1 192 ? 18.269 -11.705 -9.206 1.00 76.00 192 PRO A C 1
ATOM 1479 O O . PRO A 1 192 ? 17.654 -12.752 -9.404 1.00 76.00 192 PRO A O 1
ATOM 1482 N N . ALA A 1 193 ? 18.980 -11.496 -8.092 1.00 70.06 193 ALA A N 1
ATOM 1483 C CA . ALA A 1 193 ? 19.149 -12.474 -7.015 1.00 70.06 193 ALA A CA 1
ATOM 1484 C C . ALA A 1 193 ? 18.191 -12.255 -5.827 1.00 70.06 193 ALA A C 1
ATOM 1486 O O . ALA A 1 193 ? 18.210 -13.048 -4.881 1.00 70.06 193 ALA A O 1
ATOM 1487 N N . SER A 1 194 ? 17.393 -11.184 -5.880 1.00 60.75 194 SER A N 1
ATOM 1488 C CA . SER A 1 194 ? 16.424 -10.763 -4.863 1.00 60.75 194 SER A CA 1
ATOM 1489 C C . SER A 1 194 ? 15.085 -11.493 -4.920 1.00 60.75 194 SER A C 1
ATOM 1491 O O . SER A 1 194 ? 14.700 -12.023 -5.981 1.00 60.75 194 SER A O 1
#

Sequence (194 aa):
MARLVQDNALFLGLDCFTQSMSALVVDTCGQVVYESSFRFDERFPHYNTKNGALRSAENEVAIPSFMFVESLDAIMGVLAKSSVDLTKIKSISGSAQQHSSVYWSKDFSLRRCFDAVIDSDVTTMIEAMKKQQEPVFCLPNGPSWMDSSTTHYCKELEAAVGGSDRVAEISGSRPTSALQATEIAKRIHEDPAS